Protein AF-A0A4U3AJR4-F1 (afdb_monomer)

Mean predicted aligned error: 11.28 Å

Sequence (243 aa):
MKKTLITGLLVTAVSTSCFVPVSAYAKEGKTEVKTVYAQNVIAPNTLSNSIRMLGSQSPLIQAYGLVILQQPDIKVNAMSSLTNHQKFAKANVREWIDEYNPKLIDLNQEMMRYSTRFNSYYSKLYELAGNVNEDEQAKADFTGAYGKLQLQVQSIQESMEQDLLELNRFKTVLDKDSSNLSIKADEAIKTLQGSSGDIVKLREDIKRIQGEIQAELTTILNRPQEIIKGSINIGKQVFTITN

Organism: NCBI:txid1890302

InterPro domains:
  IPR008414 Hemolysin BL-binding component [PF05791] (42-215)
  IPR052785 Enterotoxin complex component [PTHR38443] (1-242)

pLDDT: mean 75.47, std 20.95, range [24.08, 96.88]

Nearest PDB structures (foldseek):
  4k1p-assembly2_B  TM=9.851E-01  e=6.736E-16  Bacillus cereus
  4k1p-assembly4_D  TM=9.903E-01  e=1.125E-15  Bacillus cereus
  4k1p-assembly1_A  TM=9.883E-01  e=2.163E-15  Bacillus cereus
  4k1p-assembly8_H  TM=9.892E-01  e=5.499E-15  Bacillus cereus
  4k1p-assembly3_C  TM=9.865E-01  e=4.488E-14  Bacillus cereus

Foldseek 3Di:
DDDPDQDQQQPPDQPPPADDDPDDDDDDDDDPDRCVPDRDPDDPCSCVLVLLLLLLCVLVLLLVLVLLQPPDQDADPLQRCLNVLSVVSNVLSCC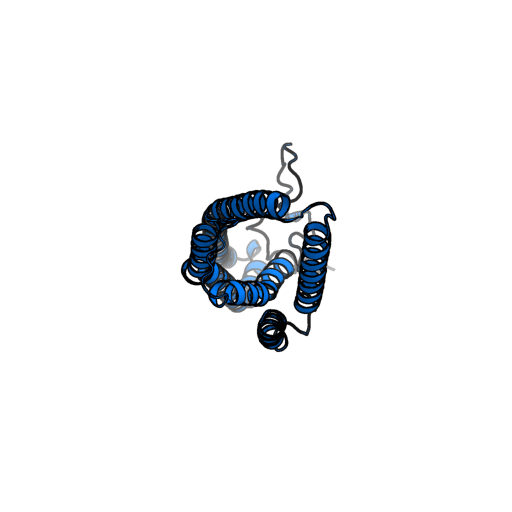CVPPQVVLSVVLSVLVVVLVVVCVVCVVVLSVLRSCLVPDVVSVVVNCVVVVVSSVSVVVSSVSVVVSVVVVVVSVVSVVVSVVVSVVSVVVSQVVVCPPPNVSVVVVVVVVVVVVVLSVVSSVQSSDPPCPPPPSVVSSVVSVVVSD

Solvent-acce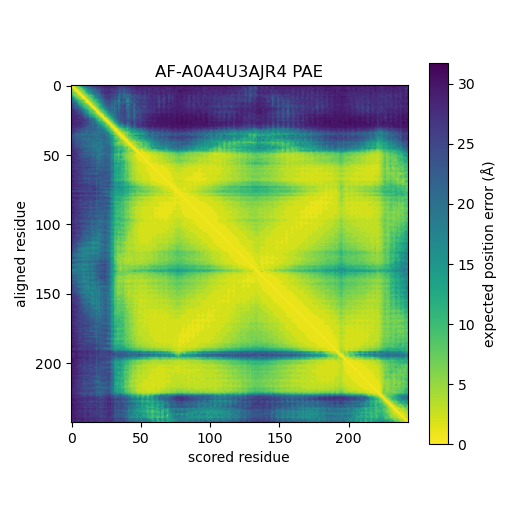ssible surface area (backbone atoms only — not comparable to full-atom values): 14350 Å² total; per-residue (Å²): 142,91,88,84,82,89,87,80,76,78,81,83,84,60,77,87,84,75,66,82,74,97,66,76,100,69,95,69,87,80,76,82,72,68,63,92,78,47,96,75,85,70,69,98,62,80,58,59,61,62,59,51,49,56,62,39,45,49,43,58,55,51,29,54,40,48,50,57,60,65,53,74,92,57,85,44,87,75,37,70,63,50,44,56,48,50,50,51,54,40,48,55,41,48,48,38,65,73,62,52,50,50,52,57,53,50,52,51,50,50,53,51,52,48,52,53,53,50,61,73,42,42,69,60,48,52,55,26,48,76,32,44,91,81,32,72,64,34,31,52,53,34,51,56,55,49,49,56,52,48,52,51,53,49,51,52,48,53,50,50,53,52,52,50,54,55,51,51,53,52,46,54,53,52,51,50,53,52,49,54,44,50,54,51,49,52,55,33,46,68,73,65,23,71,94,79,44,57,56,55,53,54,51,51,51,52,52,49,53,53,50,52,52,52,52,51,53,52,54,51,34,69,38,95,83,38,49,89,72,45,40,68,52,48,29,52,47,55,46,61,75,75,105

Structure (mmCIF, N/CA/C/O backbone):
data_AF-A0A4U3AJR4-F1
#
_entry.id   AF-A0A4U3AJR4-F1
#
loop_
_atom_site.group_PDB
_atom_site.id
_atom_site.type_symbol
_atom_site.label_atom_id
_atom_site.label_alt_id
_atom_site.label_comp_id
_atom_site.label_asym_id
_atom_site.label_entity_id
_atom_site.label_seq_id
_atom_site.pdbx_PDB_ins_code
_atom_site.Cartn_x
_atom_site.Cartn_y
_atom_site.Cartn_z
_atom_site.occupancy
_atom_site.B_iso_or_equiv
_atom_site.auth_seq_id
_atom_site.auth_comp_id
_atom_site.auth_asym_id
_atom_site.auth_atom_id
_atom_site.pdbx_PDB_model_num
ATOM 1 N N . MET A 1 1 ? -42.216 22.207 29.896 1.00 35.00 1 MET A N 1
ATOM 2 C CA . MET A 1 1 ? -41.141 22.386 28.890 1.00 35.00 1 MET A CA 1
ATOM 3 C C . MET A 1 1 ? -39.831 21.910 29.502 1.00 35.00 1 MET A C 1
ATOM 5 O O . MET A 1 1 ? -39.488 22.462 30.536 1.00 35.00 1 MET A O 1
ATOM 9 N N . LYS A 1 2 ? -39.189 20.872 28.930 1.00 25.53 2 LYS A N 1
ATOM 10 C CA . LYS A 1 2 ? -37.785 20.404 29.110 1.00 25.53 2 LYS A CA 1
ATOM 11 C C . LYS A 1 2 ? -37.717 18.895 28.791 1.00 25.53 2 LYS A C 1
ATOM 13 O O . LYS A 1 2 ? -37.835 18.068 29.683 1.00 25.53 2 LYS A O 1
ATOM 18 N N . LYS A 1 3 ? -37.598 18.539 27.507 1.00 25.97 3 LYS A N 1
ATOM 19 C CA . LYS A 1 3 ? -37.321 17.164 27.030 1.00 25.97 3 LYS A CA 1
ATOM 20 C C . LYS A 1 3 ? -36.415 17.180 25.784 1.00 25.97 3 LYS A C 1
ATOM 22 O O . LYS A 1 3 ? -36.649 16.431 24.846 1.00 25.97 3 LYS A O 1
ATOM 27 N N . THR A 1 4 ? -35.409 18.058 25.731 1.00 29.56 4 THR A N 1
ATOM 28 C CA . THR A 1 4 ? -34.721 18.323 24.447 1.00 29.56 4 THR A CA 1
ATOM 29 C C . THR A 1 4 ? -33.197 18.455 24.501 1.00 29.56 4 THR A C 1
ATOM 31 O O . THR A 1 4 ? -32.634 19.099 23.627 1.00 29.56 4 THR A O 1
ATOM 34 N N . LEU A 1 5 ? -32.494 17.862 25.475 1.00 27.64 5 LEU A N 1
ATOM 35 C CA . LEU A 1 5 ? -31.027 18.025 25.564 1.00 27.64 5 LEU A CA 1
ATOM 36 C C . LEU A 1 5 ? -30.199 16.751 25.813 1.00 27.64 5 LEU A C 1
ATOM 38 O O . LEU A 1 5 ? -28.995 16.857 26.011 1.00 27.64 5 LEU A O 1
ATOM 42 N N . ILE A 1 6 ? -30.780 15.549 25.742 1.00 27.19 6 ILE A N 1
ATOM 43 C CA . ILE A 1 6 ? -30.050 14.298 26.028 1.00 27.19 6 ILE A CA 1
ATOM 44 C C . ILE A 1 6 ? -30.059 13.394 24.792 1.00 27.19 6 ILE A C 1
ATOM 46 O O . ILE A 1 6 ? -30.809 12.428 24.695 1.00 27.19 6 ILE A O 1
ATOM 50 N N . THR A 1 7 ? -29.275 13.758 23.779 1.00 25.94 7 THR A N 1
ATOM 51 C CA . THR A 1 7 ? -28.948 12.865 22.642 1.00 25.94 7 THR A CA 1
ATOM 52 C C . THR A 1 7 ? -27.528 13.114 22.096 1.00 25.94 7 THR A C 1
ATOM 54 O O . THR A 1 7 ? -27.103 12.458 21.156 1.00 25.94 7 THR A O 1
ATOM 57 N N . GLY A 1 8 ? -26.755 14.044 22.678 1.00 26.73 8 GLY A N 1
ATOM 58 C CA . GLY A 1 8 ? -25.518 14.561 22.064 1.00 26.73 8 GLY A CA 1
ATOM 59 C C . GLY A 1 8 ? -24.191 14.284 22.784 1.00 26.73 8 GLY A C 1
ATOM 60 O O . GLY A 1 8 ? -23.173 14.795 22.339 1.00 26.73 8 GLY A O 1
ATOM 61 N N . LEU A 1 9 ? -24.153 13.525 23.884 1.00 26.02 9 LEU A N 1
ATOM 62 C CA . LEU A 1 9 ? -22.992 13.514 24.802 1.00 26.02 9 LEU A CA 1
ATOM 63 C C . LEU A 1 9 ? -22.047 12.298 24.705 1.00 26.02 9 LEU A C 1
ATOM 65 O O . LEU A 1 9 ? -21.215 12.093 25.580 1.00 26.02 9 LEU A O 1
ATOM 69 N N . LEU A 1 10 ? -22.121 11.503 23.636 1.00 24.08 10 LEU A N 1
ATOM 70 C CA . LEU A 1 10 ? -21.566 10.141 23.637 1.00 24.08 10 LEU A CA 1
ATOM 71 C C . LEU A 1 10 ? -20.262 9.863 22.910 1.00 24.08 10 LEU A C 1
ATOM 73 O O . LEU A 1 10 ? -19.772 8.738 22.960 1.00 24.08 10 LEU A O 1
ATOM 77 N N . VAL A 1 11 ? -19.681 10.848 22.240 1.00 35.62 11 VAL A N 1
ATOM 78 C CA . VAL A 1 11 ? -18.555 10.591 21.322 1.00 35.62 11 VAL A CA 1
ATOM 79 C C . VAL A 1 11 ? -17.281 11.335 21.752 1.00 35.62 11 VAL A C 1
ATOM 81 O O . VAL A 1 11 ? -16.323 11.487 21.002 1.00 35.62 11 VAL A O 1
ATOM 84 N N . THR A 1 12 ? -17.228 11.811 22.994 1.00 38.38 12 THR A N 1
ATOM 85 C CA . THR A 1 12 ? -16.415 12.992 23.300 1.00 38.38 12 THR A CA 1
ATOM 86 C C . THR A 1 12 ? -15.304 12.744 24.322 1.00 38.38 12 THR A C 1
ATOM 88 O O . THR A 1 12 ? -15.265 13.407 25.354 1.00 38.38 12 THR A O 1
ATOM 91 N N . ALA A 1 13 ? -14.368 11.830 24.030 1.00 29.22 13 ALA A N 1
ATOM 92 C CA . ALA A 1 13 ? -13.090 11.777 24.767 1.00 29.22 13 ALA A CA 1
ATOM 93 C C . ALA A 1 13 ? -11.829 11.324 23.983 1.00 29.22 13 ALA A C 1
ATOM 95 O O . ALA A 1 13 ? -10.797 11.131 24.609 1.00 29.22 13 ALA A O 1
ATOM 96 N N . VAL A 1 14 ? -11.830 11.204 22.642 1.00 29.39 14 VAL A N 1
ATOM 97 C CA . VAL A 1 14 ? -10.599 10.793 21.894 1.00 29.39 14 VAL A CA 1
ATOM 98 C C . VAL A 1 14 ? -9.984 11.890 21.012 1.00 29.39 14 VAL A C 1
ATOM 100 O O . VAL A 1 14 ? -8.879 11.741 20.503 1.00 29.39 14 VAL A O 1
ATOM 103 N N . SER A 1 15 ? -10.636 13.035 20.820 1.00 34.25 15 SER A N 1
ATOM 104 C CA . SER A 1 15 ? -10.217 13.953 19.750 1.00 34.25 15 SER A CA 1
ATOM 105 C C . SER A 1 15 ? -9.064 14.910 20.081 1.00 34.25 15 SER A C 1
ATOM 107 O O . SER A 1 15 ? -8.666 15.647 19.186 1.00 34.25 15 SER A O 1
ATOM 109 N N . THR A 1 16 ? -8.507 14.930 21.297 1.00 34.00 16 THR A N 1
ATOM 110 C CA . THR A 1 16 ? -7.413 15.868 21.632 1.00 34.00 16 THR A CA 1
ATOM 111 C C . THR A 1 16 ? -6.016 15.253 21.712 1.00 34.00 16 THR A C 1
ATOM 113 O O . THR A 1 16 ? -5.047 15.998 21.665 1.00 34.00 16 THR A O 1
ATOM 116 N N . SER A 1 17 ? -5.855 13.923 21.700 1.00 31.11 17 SER A N 1
ATOM 117 C CA . SER A 1 17 ? -4.509 13.316 21.739 1.00 31.11 17 SER A CA 1
ATOM 118 C C . SER A 1 17 ? -4.045 12.620 20.456 1.00 31.11 17 SER A C 1
ATOM 120 O O . SER A 1 17 ? -2.872 12.271 20.391 1.00 31.11 17 SER A O 1
ATOM 122 N N . CYS A 1 18 ? -4.892 12.424 19.434 1.00 31.62 18 CYS A N 1
ATOM 123 C CA . CYS A 1 18 ? -4.550 11.466 18.366 1.00 31.62 18 CYS A CA 1
ATOM 124 C C . CYS A 1 18 ? -4.867 11.847 16.910 1.00 31.62 18 CYS A C 1
ATOM 126 O O . CYS A 1 18 ? -4.446 11.128 16.014 1.00 31.62 18 CYS A O 1
ATOM 128 N N . PHE A 1 19 ? -5.524 12.970 16.600 1.00 33.22 19 PHE A N 1
ATOM 129 C CA . PHE A 1 19 ? -5.817 13.297 15.194 1.00 33.22 19 PHE A CA 1
ATOM 130 C C . PHE A 1 19 ? -5.570 14.769 14.880 1.00 33.22 19 PHE A C 1
ATOM 132 O O . PHE A 1 19 ? -6.467 15.608 14.935 1.00 33.22 19 PHE A O 1
ATOM 139 N N . VAL A 1 20 ? -4.330 15.084 14.500 1.00 27.95 20 VAL A N 1
ATOM 140 C CA . VAL A 1 20 ? -4.063 16.276 13.695 1.00 27.95 20 VAL A CA 1
ATOM 141 C C . VAL A 1 20 ? -4.437 15.920 12.250 1.00 27.95 20 VAL A C 1
ATOM 143 O O . VAL A 1 20 ? -3.781 15.058 11.669 1.00 27.95 20 VAL A O 1
ATOM 146 N N . PRO A 1 21 ? -5.478 16.524 11.646 1.00 29.11 21 PRO A N 1
ATOM 147 C CA . PRO A 1 21 ? -5.743 16.326 10.228 1.00 29.11 21 PRO A CA 1
ATOM 148 C C . PRO A 1 21 ? -4.534 16.816 9.424 1.00 29.11 21 PRO A C 1
ATOM 150 O O . PRO A 1 21 ? -4.061 17.937 9.630 1.00 29.11 21 PRO A O 1
ATOM 153 N N . VAL A 1 22 ? -4.037 15.973 8.515 1.00 28.50 22 VAL A N 1
ATOM 154 C CA . VAL A 1 22 ? -3.009 16.322 7.525 1.00 28.50 22 VAL A CA 1
ATOM 155 C C . VAL A 1 22 ? -3.637 17.266 6.499 1.00 28.50 22 VAL A C 1
ATOM 157 O O . VAL A 1 22 ? -3.996 16.887 5.391 1.00 28.50 22 VAL A O 1
ATOM 160 N N . SER A 1 23 ? -3.785 18.519 6.910 1.00 29.62 23 SER A N 1
ATOM 161 C CA . SER A 1 23 ? -4.038 19.665 6.053 1.00 29.62 23 SER A CA 1
ATOM 162 C C . SER A 1 23 ? -3.110 20.772 6.535 1.00 29.62 23 SER A C 1
ATOM 164 O O . SER A 1 23 ? -3.359 21.380 7.569 1.00 29.62 23 SER A O 1
ATOM 166 N N . ALA A 1 24 ? -2.050 21.007 5.761 1.00 28.30 24 ALA A N 1
ATOM 167 C CA . ALA A 1 24 ? -1.125 22.133 5.854 1.00 28.30 24 ALA A CA 1
ATOM 168 C C . ALA A 1 24 ? -0.246 22.228 7.121 1.00 28.30 24 ALA A C 1
ATOM 170 O O . ALA A 1 24 ? -0.696 22.403 8.251 1.00 28.30 24 ALA A O 1
ATOM 171 N N . TYR A 1 25 ? 1.068 22.224 6.888 1.00 38.78 25 TYR A N 1
ATOM 172 C CA . TYR A 1 25 ? 2.042 22.818 7.794 1.00 38.78 25 TYR A CA 1
ATOM 173 C C . TYR A 1 25 ? 1.663 24.288 8.048 1.00 38.78 25 TYR A C 1
ATOM 175 O O . TYR A 1 25 ? 1.879 25.143 7.195 1.00 38.78 25 TYR A O 1
ATOM 183 N N . ALA A 1 26 ? 1.118 24.577 9.227 1.00 30.27 26 ALA A N 1
ATOM 184 C CA . ALA A 1 26 ? 1.082 25.907 9.821 1.00 30.27 26 ALA A CA 1
ATOM 185 C C . ALA A 1 26 ? 1.287 25.748 11.332 1.00 30.27 26 ALA A C 1
ATOM 187 O O . ALA A 1 26 ? 0.433 25.255 12.068 1.00 30.27 26 ALA A O 1
ATOM 188 N N . LYS A 1 27 ? 2.496 26.095 11.766 1.00 40.56 27 LYS A N 1
ATOM 189 C CA . LYS A 1 27 ? 2.922 26.148 13.159 1.00 40.56 27 LYS A CA 1
ATOM 190 C C . LYS A 1 27 ? 2.365 27.436 13.757 1.00 40.56 27 LYS A C 1
ATOM 192 O O . LYS A 1 27 ? 2.983 28.471 13.577 1.00 40.56 27 LYS A O 1
ATOM 197 N N . GLU A 1 28 ? 1.240 27.364 14.458 1.00 30.98 28 GLU A N 1
ATOM 198 C CA . GLU A 1 28 ? 0.812 28.392 15.415 1.00 30.98 28 GLU A CA 1
ATOM 199 C C . GLU A 1 28 ? -0.162 27.783 16.439 1.00 30.98 28 GLU A C 1
ATOM 201 O O . GLU A 1 28 ? -0.911 26.854 16.134 1.00 30.98 28 GLU A O 1
ATOM 206 N N . GLY A 1 29 ? -0.035 28.220 17.695 1.00 39.41 29 GLY A N 1
ATOM 207 C CA . GLY A 1 29 ? -0.518 27.532 18.896 1.00 39.41 29 GLY A CA 1
ATOM 208 C C . GLY A 1 29 ? -1.998 27.146 18.871 1.00 39.41 29 GLY A C 1
ATOM 209 O O . GLY A 1 29 ? -2.877 27.995 18.756 1.00 39.41 29 GLY A O 1
ATOM 210 N N . LYS A 1 30 ? -2.281 25.852 19.046 1.00 34.06 30 LYS A N 1
ATOM 211 C CA . LYS A 1 30 ? -3.648 25.339 19.170 1.00 34.06 30 LYS A CA 1
ATOM 212 C C . LYS A 1 30 ? -4.111 25.447 20.617 1.00 34.06 30 LYS A C 1
ATOM 214 O O . LYS A 1 30 ? -3.685 24.682 21.475 1.00 34.06 30 LYS A O 1
ATOM 219 N N . THR A 1 31 ? -5.009 26.386 20.882 1.00 35.53 31 THR A N 1
ATOM 220 C CA . THR A 1 31 ? -5.911 26.300 22.032 1.00 35.53 31 THR A CA 1
ATOM 221 C C . THR A 1 31 ? -6.901 25.174 21.733 1.00 35.53 31 THR A C 1
ATOM 223 O O . THR A 1 31 ? -7.657 25.263 20.766 1.00 35.53 31 THR A O 1
ATOM 226 N N . GLU A 1 32 ? -6.881 24.089 22.508 1.00 46.12 32 GLU A N 1
ATOM 227 C CA . GLU A 1 32 ? -7.897 23.039 22.402 1.00 46.12 32 GLU A CA 1
ATOM 228 C C . GLU A 1 32 ? -9.262 23.620 22.782 1.00 46.12 32 GLU A C 1
ATOM 230 O O . GLU A 1 32 ? -9.557 23.887 23.949 1.00 46.12 32 GLU A O 1
ATOM 235 N N . VAL A 1 33 ? -10.104 23.870 21.780 1.00 48.53 33 VAL A N 1
ATOM 236 C CA . VAL A 1 33 ? -11.481 24.312 22.000 1.00 48.53 33 VAL A CA 1
ATOM 237 C C . VAL A 1 33 ? -12.241 23.166 22.661 1.00 48.53 33 VAL A C 1
ATOM 239 O O . VAL A 1 33 ? -12.280 22.055 22.130 1.00 48.53 33 VAL A O 1
ATOM 242 N N . LYS A 1 34 ? -12.869 23.426 23.817 1.00 48.50 34 LYS A N 1
ATOM 243 C CA . LYS A 1 34 ? -13.695 22.420 24.497 1.00 48.50 34 LYS A CA 1
ATOM 244 C C . LYS A 1 34 ? -14.799 21.947 23.547 1.00 48.50 34 LYS A C 1
ATOM 246 O O . LYS A 1 34 ? -15.638 22.725 23.100 1.00 48.50 34 LYS A O 1
ATOM 251 N N . THR A 1 35 ? -14.820 20.650 23.289 1.00 57.47 35 THR A N 1
ATOM 252 C CA . THR A 1 35 ? -15.736 19.957 22.370 1.00 57.47 35 THR A CA 1
ATOM 253 C C . THR A 1 35 ? -17.220 20.143 22.698 1.00 57.47 35 THR A C 1
ATOM 255 O O . THR A 1 35 ? -18.051 20.047 21.802 1.00 57.47 35 THR A O 1
ATOM 258 N N . VAL A 1 36 ? -17.559 20.489 23.947 1.00 57.94 36 VAL A N 1
ATOM 259 C CA . VAL A 1 36 ? -18.930 20.817 24.396 1.00 57.94 36 VAL A CA 1
ATOM 260 C C . VAL A 1 36 ? -19.563 22.007 23.661 1.00 57.94 36 VAL A C 1
ATOM 262 O O . VAL A 1 36 ? -20.768 22.210 23.768 1.00 57.94 36 VAL A O 1
ATOM 265 N N . TYR A 1 37 ? -18.771 22.794 22.928 1.00 50.97 37 TYR A N 1
ATOM 266 C CA . TYR A 1 37 ? -19.242 23.947 22.156 1.00 50.97 37 TYR A CA 1
ATOM 267 C C . TYR A 1 37 ? -19.487 23.650 20.668 1.00 50.97 37 TYR A C 1
ATOM 269 O O . TYR A 1 37 ? -19.887 24.551 19.933 1.00 50.97 37 TYR A O 1
ATOM 277 N N . ALA A 1 38 ? -19.265 22.415 20.207 1.00 56.81 38 ALA A N 1
ATOM 278 C CA . ALA A 1 38 ? -19.452 22.026 18.812 1.00 56.81 38 ALA A CA 1
ATOM 279 C C . ALA A 1 38 ? -20.510 20.920 18.677 1.00 56.81 38 ALA A C 1
ATOM 281 O O . ALA A 1 38 ? -20.401 19.860 19.283 1.00 56.81 38 ALA A O 1
ATOM 282 N N . GLN A 1 39 ? -21.517 21.154 17.828 1.00 49.59 39 GLN A N 1
ATOM 283 C CA . GLN A 1 39 ? -22.588 20.183 17.564 1.00 49.59 39 GLN A CA 1
ATOM 284 C C . GLN A 1 39 ? -22.094 18.970 16.753 1.00 49.59 39 GLN A C 1
ATOM 286 O O . GLN A 1 39 ? -22.586 17.862 16.937 1.00 49.59 39 GLN A O 1
ATOM 291 N N . ASN A 1 40 ? -21.106 19.177 15.872 1.00 56.31 40 ASN A N 1
ATOM 292 C CA . ASN A 1 40 ? -20.510 18.148 15.018 1.00 56.31 40 ASN A CA 1
ATOM 293 C C . ASN A 1 40 ? -18.999 18.095 15.259 1.00 56.31 40 ASN A C 1
ATOM 295 O O . ASN A 1 40 ? -18.235 18.802 14.605 1.00 56.31 40 ASN A O 1
ATOM 299 N N . VAL A 1 41 ? -18.574 17.276 16.219 1.00 59.28 41 VAL A N 1
ATOM 300 C CA . VAL A 1 41 ? -17.152 17.128 16.579 1.00 59.28 41 VAL A CA 1
ATOM 301 C C . VAL A 1 41 ? -16.426 16.156 15.639 1.00 59.28 41 VAL A C 1
ATOM 303 O O . VAL A 1 41 ? -15.243 16.337 15.367 1.00 59.28 41 VAL A O 1
ATOM 306 N N . ILE A 1 42 ? -17.127 15.145 15.109 1.00 60.19 42 ILE A N 1
ATOM 307 C CA . ILE A 1 42 ? -16.566 14.132 14.202 1.00 60.19 42 ILE A CA 1
ATOM 308 C C . ILE A 1 42 ? -17.361 14.113 12.898 1.00 60.19 42 ILE A C 1
ATOM 310 O O . ILE A 1 42 ? -18.580 13.936 12.907 1.00 60.19 42 ILE A O 1
ATOM 314 N N . ALA A 1 43 ? -16.666 14.260 11.769 1.00 67.38 43 ALA A N 1
ATOM 315 C CA . ALA A 1 43 ? -17.282 14.101 10.460 1.00 67.38 43 ALA A CA 1
ATOM 316 C C . ALA A 1 43 ? -17.531 12.604 10.162 1.00 67.38 43 ALA A C 1
ATOM 318 O O . ALA A 1 43 ? -16.624 11.779 10.323 1.00 67.38 43 ALA A O 1
ATOM 319 N N . PRO A 1 44 ? -18.728 12.224 9.681 1.00 57.28 44 PRO A N 1
ATOM 320 C CA . PRO A 1 44 ? -19.104 10.821 9.468 1.00 57.28 44 PRO A CA 1
ATOM 321 C C . PRO A 1 44 ? -18.287 10.104 8.377 1.00 57.28 44 PRO A C 1
ATOM 323 O O . PRO A 1 44 ? -18.302 8.880 8.297 1.00 57.28 44 PRO A O 1
ATOM 326 N N . ASN A 1 45 ? -17.556 10.837 7.536 1.00 60.91 45 ASN A N 1
ATOM 327 C CA . ASN A 1 45 ? -16.797 10.308 6.401 1.00 60.91 45 ASN A CA 1
ATOM 328 C C . ASN A 1 45 ? -15.270 10.451 6.541 1.00 60.91 45 ASN A C 1
ATOM 330 O O . ASN A 1 45 ? -14.566 10.232 5.557 1.00 60.91 45 ASN A O 1
ATOM 334 N N . THR A 1 46 ? -14.760 10.781 7.733 1.00 63.38 46 THR 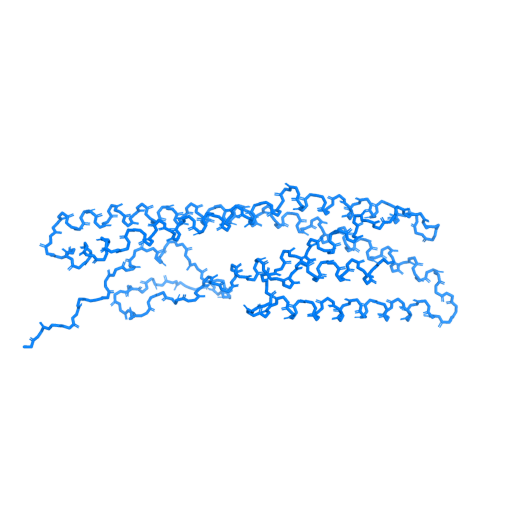A N 1
ATOM 335 C CA . THR A 1 46 ? -13.345 11.141 7.964 1.00 63.38 46 THR A CA 1
ATOM 336 C C . THR A 1 46 ? -12.338 10.133 7.387 1.00 63.38 46 THR A C 1
ATOM 338 O O . THR A 1 46 ? -11.327 10.540 6.827 1.00 63.38 46 THR A O 1
ATOM 341 N N . LEU A 1 47 ? -12.613 8.825 7.478 1.00 68.88 47 LEU A N 1
ATOM 342 C CA . LEU A 1 47 ? -11.665 7.757 7.101 1.00 68.88 47 LEU A CA 1
ATOM 343 C C . LEU A 1 47 ? -12.155 6.849 5.959 1.00 68.88 47 LEU A C 1
ATOM 345 O O . LEU A 1 47 ? -11.369 6.120 5.358 1.00 68.88 47 LEU A O 1
ATOM 349 N N . SER A 1 48 ? -13.451 6.899 5.636 1.00 68.88 48 SER A N 1
ATOM 350 C CA . SER A 1 48 ? -14.104 5.929 4.743 1.00 68.88 48 SER A CA 1
ATOM 351 C C . SER A 1 48 ? -13.503 5.919 3.331 1.00 68.88 48 SER A C 1
ATOM 353 O O . SER A 1 48 ? -13.258 4.858 2.755 1.00 68.88 48 SER A O 1
ATOM 355 N N . ASN A 1 49 ? -13.188 7.100 2.789 1.00 71.00 49 ASN A N 1
ATOM 356 C CA . ASN A 1 49 ? -12.623 7.205 1.445 1.00 71.00 49 ASN A CA 1
ATOM 357 C C . ASN A 1 49 ? -11.209 6.621 1.363 1.00 71.00 49 ASN A C 1
ATOM 359 O O . ASN A 1 49 ? -10.932 5.889 0.420 1.00 71.00 49 ASN A O 1
ATOM 363 N N . SER A 1 50 ? -10.335 6.896 2.334 1.00 75.25 50 SER A N 1
ATOM 364 C CA . SER A 1 50 ? -8.947 6.415 2.311 1.00 75.25 50 SER A CA 1
ATOM 365 C C . SER A 1 50 ? -8.871 4.889 2.377 1.00 75.25 50 SER A C 1
ATOM 367 O O . SER A 1 50 ? -8.155 4.282 1.586 1.00 75.25 50 SER A O 1
ATOM 369 N N . ILE A 1 51 ? -9.674 4.263 3.244 1.00 74.81 51 ILE A N 1
ATOM 370 C CA . ILE A 1 51 ? -9.742 2.797 3.371 1.00 74.81 51 ILE A CA 1
ATOM 371 C C . ILE A 1 51 ? -10.261 2.169 2.072 1.00 74.81 51 ILE A C 1
ATOM 373 O O . ILE A 1 51 ? -9.683 1.211 1.560 1.00 74.81 51 ILE A O 1
ATOM 377 N N . ARG A 1 52 ? -11.324 2.741 1.491 1.00 74.50 52 ARG A N 1
ATOM 378 C CA . ARG A 1 52 ? -11.865 2.267 0.211 1.00 74.50 52 ARG A CA 1
ATOM 379 C C . ARG A 1 52 ? -10.838 2.381 -0.917 1.00 74.50 52 ARG A C 1
ATOM 381 O O . ARG A 1 52 ? -10.715 1.454 -1.711 1.00 74.50 52 ARG A O 1
ATOM 388 N N . MET A 1 53 ? -10.129 3.507 -0.991 1.00 75.56 53 MET A N 1
ATOM 389 C CA . MET A 1 53 ? -9.110 3.760 -2.014 1.00 75.56 53 MET A CA 1
ATOM 390 C C . MET A 1 53 ? -7.916 2.811 -1.888 1.00 75.56 53 MET A C 1
ATOM 392 O O . MET A 1 53 ? -7.401 2.354 -2.903 1.00 75.56 53 MET A O 1
ATOM 396 N N . LEU A 1 54 ? -7.505 2.470 -0.663 1.00 77.31 54 LEU A N 1
ATOM 397 C CA . LEU A 1 54 ? -6.452 1.481 -0.429 1.00 77.31 54 LEU A CA 1
ATOM 398 C C . LEU A 1 54 ? -6.823 0.133 -1.063 1.00 77.31 54 LEU A C 1
ATOM 400 O O . LEU A 1 54 ? -6.053 -0.424 -1.840 1.00 77.31 54 LEU A O 1
ATOM 404 N N . GLY A 1 55 ? -8.047 -0.340 -0.806 1.00 75.69 55 GLY A N 1
ATOM 405 C CA . GLY A 1 55 ? -8.548 -1.588 -1.379 1.00 75.69 55 GLY A CA 1
ATOM 406 C C . GLY A 1 55 ? -8.778 -1.538 -2.894 1.00 75.69 55 GLY A C 1
ATOM 407 O O . GLY A 1 55 ? -8.547 -2.536 -3.574 1.00 75.69 55 GLY A O 1
ATOM 408 N N . SER A 1 56 ? -9.210 -0.400 -3.454 1.00 76.19 56 SER A N 1
ATOM 409 C CA . SER A 1 56 ? -9.445 -0.281 -4.903 1.00 76.19 56 SER A CA 1
ATOM 410 C C . SER A 1 56 ? -8.155 -0.259 -5.725 1.00 76.19 56 SER A C 1
ATOM 412 O O . SER A 1 56 ? -8.178 -0.637 -6.895 1.00 76.19 56 SER A O 1
ATOM 414 N N . GLN A 1 57 ? -7.031 0.148 -5.129 1.00 77.06 57 GLN A N 1
ATOM 415 C CA . GLN A 1 57 ? -5.734 0.231 -5.804 1.00 77.06 57 GLN A CA 1
ATOM 416 C C . GLN A 1 57 ? -4.963 -1.098 -5.811 1.00 77.06 57 GLN A C 1
ATOM 418 O O . GLN A 1 57 ? -4.232 -1.361 -6.770 1.00 77.06 57 GLN A O 1
ATOM 423 N N . SER A 1 58 ? -5.141 -1.960 -4.801 1.00 80.75 58 SER A N 1
ATOM 424 C CA . SER A 1 58 ? -4.408 -3.234 -4.682 1.00 80.75 58 SER A CA 1
ATOM 425 C C . SER A 1 58 ? -4.459 -4.123 -5.939 1.00 80.75 58 SER A C 1
ATOM 427 O O . SER A 1 58 ? -3.403 -4.621 -6.338 1.00 80.75 58 SER A O 1
ATOM 429 N N . PRO A 1 59 ? -5.609 -4.301 -6.628 1.00 78.56 59 PRO A N 1
ATOM 430 C CA . PRO A 1 59 ? -5.675 -5.127 -7.836 1.00 78.56 59 PRO A CA 1
ATOM 431 C C . PRO A 1 59 ? -4.802 -4.603 -8.980 1.00 78.56 59 PRO A C 1
ATOM 433 O O . PRO A 1 59 ? -4.195 -5.392 -9.703 1.00 78.56 59 PRO A O 1
ATOM 436 N N . LEU A 1 60 ? -4.713 -3.278 -9.142 1.00 78.94 60 LEU A N 1
ATOM 437 C CA . LEU A 1 60 ? -3.896 -2.670 -10.191 1.00 78.94 60 LEU A CA 1
ATOM 438 C C . LEU A 1 60 ? -2.405 -2.859 -9.906 1.00 78.94 60 LEU A C 1
ATOM 440 O O . LEU A 1 60 ? -1.649 -3.221 -10.805 1.00 78.94 60 LEU A O 1
ATOM 444 N N . ILE A 1 61 ? -1.998 -2.677 -8.646 1.00 81.44 61 ILE A N 1
ATOM 445 C CA . ILE A 1 61 ? -0.618 -2.917 -8.203 1.00 81.44 61 ILE A CA 1
ATOM 446 C C . ILE A 1 61 ? -0.239 -4.385 -8.435 1.00 81.44 61 ILE A C 1
ATOM 448 O O . ILE A 1 61 ? 0.818 -4.668 -8.997 1.00 81.44 61 ILE A O 1
ATOM 452 N N . GLN A 1 62 ? -1.122 -5.322 -8.075 1.00 80.62 62 GLN A N 1
ATOM 453 C CA . GLN A 1 62 ? -0.905 -6.752 -8.298 1.00 80.62 62 GLN A CA 1
ATOM 454 C C . GLN A 1 62 ? -0.782 -7.091 -9.791 1.00 80.62 62 GLN A C 1
ATOM 456 O O . GLN A 1 62 ? 0.091 -7.870 -10.174 1.00 80.62 62 GLN A O 1
ATOM 461 N N . ALA A 1 63 ? -1.618 -6.489 -10.641 1.00 77.31 63 ALA A N 1
ATOM 462 C CA . ALA A 1 63 ? -1.588 -6.708 -12.083 1.00 77.31 63 ALA A CA 1
ATOM 463 C C . ALA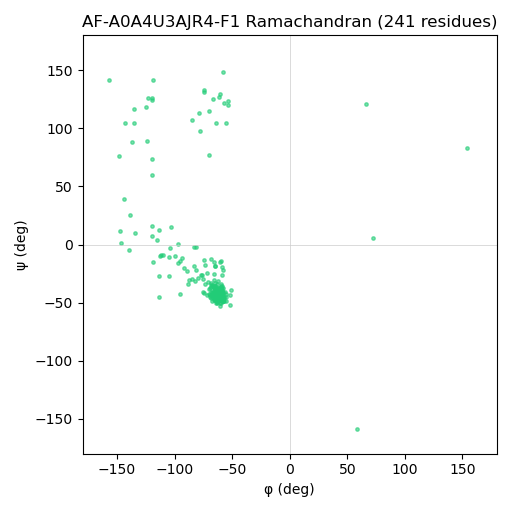 A 1 63 ? -0.270 -6.234 -12.716 1.00 77.31 63 ALA A C 1
ATOM 465 O O . ALA A 1 63 ? 0.382 -7.005 -13.420 1.00 77.31 63 ALA A O 1
ATOM 466 N N . TYR A 1 64 ? 0.164 -5.003 -12.425 1.00 81.75 64 TYR A N 1
ATOM 467 C CA . TYR A 1 64 ? 1.447 -4.491 -12.920 1.00 81.75 64 TYR A CA 1
ATOM 468 C C . TYR A 1 64 ? 2.643 -5.248 -12.337 1.00 81.75 64 TYR A C 1
ATOM 470 O O . TYR A 1 64 ? 3.603 -5.526 -13.057 1.00 81.75 64 TYR A O 1
ATOM 478 N N . GLY A 1 65 ? 2.578 -5.647 -11.064 1.00 82.06 65 GLY A N 1
ATOM 479 C CA . GLY A 1 65 ? 3.583 -6.523 -10.464 1.00 82.06 65 GLY A CA 1
ATOM 480 C C . GLY A 1 65 ? 3.710 -7.846 -11.223 1.00 82.06 65 GLY A C 1
ATOM 481 O O . GLY A 1 65 ? 4.815 -8.274 -11.555 1.00 82.06 65 GLY A O 1
ATOM 482 N N . LEU A 1 66 ? 2.584 -8.466 -11.584 1.00 83.94 66 LEU A N 1
ATOM 483 C CA . LEU A 1 66 ? 2.576 -9.710 -12.350 1.00 83.94 66 LEU A CA 1
ATOM 484 C C . LEU A 1 66 ? 3.189 -9.539 -13.746 1.00 83.94 66 LEU A C 1
ATOM 486 O O . LEU A 1 66 ? 3.971 -10.392 -14.162 1.00 83.94 66 LEU A O 1
ATOM 490 N N . VAL A 1 67 ? 2.894 -8.435 -14.439 1.00 81.56 67 VAL A N 1
ATOM 491 C CA . VAL A 1 67 ? 3.532 -8.092 -15.724 1.00 81.56 67 VAL A CA 1
ATOM 492 C C . VAL A 1 67 ? 5.058 -8.049 -15.578 1.00 81.56 67 VAL A C 1
ATOM 494 O O . VAL A 1 67 ? 5.769 -8.690 -16.349 1.00 81.56 67 VAL A O 1
ATOM 497 N N . ILE A 1 68 ? 5.575 -7.365 -14.551 1.00 85.81 68 ILE A N 1
ATOM 498 C CA . ILE A 1 68 ? 7.023 -7.274 -14.290 1.00 85.81 68 ILE A CA 1
ATOM 499 C C . ILE A 1 68 ? 7.635 -8.658 -14.031 1.00 85.81 68 ILE A C 1
ATOM 501 O O . ILE A 1 68 ? 8.718 -8.964 -14.536 1.00 85.81 68 ILE A O 1
ATOM 505 N N . LEU A 1 69 ? 6.962 -9.501 -13.243 1.00 87.38 69 LEU A N 1
ATOM 506 C CA . LEU A 1 69 ? 7.449 -10.842 -12.912 1.00 87.38 69 LEU A CA 1
ATOM 507 C C . LEU A 1 69 ? 7.475 -11.772 -14.127 1.00 87.38 69 LEU A C 1
ATOM 509 O O . LEU A 1 69 ? 8.433 -12.536 -14.276 1.00 87.38 69 LEU A O 1
ATOM 513 N N . GLN A 1 70 ? 6.448 -11.703 -14.974 1.00 85.94 70 GLN A N 1
ATOM 514 C CA . GLN A 1 70 ? 6.295 -12.582 -16.131 1.00 85.94 70 GLN A CA 1
ATOM 515 C C . GLN A 1 70 ? 7.114 -12.149 -17.345 1.00 85.94 70 GLN A C 1
ATOM 517 O O . GLN A 1 70 ? 7.448 -13.003 -18.164 1.00 85.94 70 GLN A O 1
ATOM 522 N N . GLN A 1 71 ? 7.507 -10.873 -17.436 1.00 81.06 71 GLN A N 1
ATOM 523 C CA . GLN A 1 71 ? 8.412 -10.410 -18.484 1.00 81.06 71 GLN A CA 1
ATOM 524 C C . GLN A 1 71 ? 9.689 -11.278 -18.500 1.00 81.06 71 GLN A C 1
ATOM 526 O O . GLN A 1 71 ? 10.409 -11.309 -17.491 1.00 81.06 71 GLN A O 1
ATOM 531 N N . PRO A 1 72 ? 10.015 -11.965 -19.613 1.00 91.88 72 PRO A N 1
ATOM 532 C CA . PRO A 1 72 ? 11.192 -12.824 -19.691 1.00 91.88 72 PRO A CA 1
ATOM 533 C C . PRO A 1 72 ? 12.485 -12.066 -19.402 1.00 91.88 72 PRO A C 1
ATOM 535 O O . PRO A 1 72 ? 12.604 -10.874 -19.698 1.00 91.88 72 PRO A O 1
ATOM 538 N N . ASP A 1 73 ? 13.463 -12.764 -18.828 1.00 91.00 73 ASP A N 1
ATOM 539 C CA . ASP A 1 73 ? 14.771 -12.174 -18.563 1.00 91.00 73 ASP A CA 1
ATOM 540 C C . ASP A 1 73 ? 15.432 -11.752 -19.878 1.00 91.00 73 ASP A C 1
ATOM 542 O O . ASP A 1 73 ? 15.566 -12.552 -20.806 1.00 91.00 73 ASP A O 1
ATOM 546 N N . ILE A 1 74 ? 15.850 -10.488 -19.955 1.00 88.31 74 ILE A N 1
ATOM 547 C CA . ILE A 1 74 ? 16.377 -9.904 -21.185 1.00 88.31 74 ILE A CA 1
ATOM 548 C C . ILE A 1 74 ? 17.821 -9.439 -21.012 1.00 88.31 74 ILE A C 1
ATOM 550 O O . ILE A 1 74 ? 18.232 -8.903 -19.976 1.00 88.31 74 ILE A O 1
ATOM 554 N N . LYS A 1 75 ? 18.608 -9.644 -22.069 1.00 93.88 75 LYS A N 1
ATOM 555 C CA . LYS A 1 75 ? 19.949 -9.086 -22.239 1.00 93.88 75 LYS A CA 1
ATOM 556 C C . LYS A 1 75 ? 19.944 -8.223 -23.489 1.00 93.88 75 LYS A C 1
ATOM 558 O O . LYS A 1 75 ? 19.603 -8.702 -24.565 1.00 93.88 75 LYS A O 1
ATOM 563 N N . VAL A 1 76 ? 20.325 -6.960 -23.343 1.00 89.81 76 VAL A N 1
ATOM 564 C CA . VAL A 1 76 ? 20.381 -6.000 -24.449 1.00 89.81 76 VAL A CA 1
ATOM 565 C C . VAL A 1 76 ? 21.784 -5.418 -24.495 1.00 89.81 76 VAL A C 1
ATOM 567 O O . VAL A 1 76 ? 22.214 -4.771 -23.546 1.00 89.81 76 VAL A O 1
ATOM 570 N N . ASN A 1 77 ? 22.506 -5.630 -25.597 1.00 92.12 77 ASN A N 1
ATOM 571 C CA . ASN A 1 77 ? 23.900 -5.182 -25.728 1.00 92.12 77 ASN A CA 1
ATOM 572 C C . ASN A 1 77 ? 24.045 -3.660 -25.580 1.00 92.12 77 ASN A C 1
ATOM 574 O O . ASN A 1 77 ? 25.001 -3.189 -24.975 1.00 92.12 77 ASN A O 1
ATOM 578 N N . ALA A 1 78 ? 23.064 -2.900 -26.076 1.00 90.12 78 ALA A N 1
ATOM 579 C CA . ALA A 1 78 ? 23.026 -1.442 -25.955 1.00 90.12 78 ALA A CA 1
ATOM 580 C C . ALA A 1 78 ? 22.793 -0.941 -24.515 1.00 90.12 78 ALA A C 1
ATOM 582 O O . ALA A 1 78 ? 22.979 0.240 -24.240 1.00 90.12 78 ALA A O 1
ATOM 583 N N . MET A 1 79 ? 22.396 -1.825 -23.593 1.00 92.81 79 MET A N 1
ATOM 584 C CA . MET A 1 79 ? 22.172 -1.513 -22.184 1.00 92.81 79 MET A CA 1
ATOM 585 C C . MET A 1 79 ? 22.502 -2.735 -21.319 1.00 92.81 79 MET A C 1
ATOM 587 O O . MET A 1 79 ? 21.619 -3.432 -20.817 1.00 92.81 79 MET A O 1
ATOM 591 N N . SER A 1 80 ? 23.792 -3.002 -21.120 1.00 94.06 80 SER A N 1
ATOM 592 C CA . SER A 1 80 ? 24.261 -4.168 -20.356 1.00 94.06 80 SER A CA 1
ATOM 593 C C . SER A 1 80 ? 23.742 -4.212 -18.909 1.00 94.06 80 SER A C 1
ATOM 595 O O . SER A 1 80 ? 23.587 -5.296 -18.346 1.00 94.06 80 SER A O 1
ATOM 597 N N . SER A 1 81 ? 23.416 -3.058 -18.313 1.00 95.00 81 SER A N 1
ATOM 598 C CA . SER A 1 81 ? 22.837 -2.965 -16.967 1.00 95.00 81 SER A CA 1
ATOM 599 C C . SER A 1 81 ? 21.360 -3.368 -16.886 1.00 95.00 81 SER A C 1
ATOM 601 O O . SER A 1 81 ? 20.863 -3.589 -15.779 1.00 95.00 81 SER A O 1
ATOM 603 N N . LEU A 1 82 ? 20.651 -3.496 -18.017 1.00 93.00 82 LEU A N 1
ATOM 604 C CA . LEU A 1 82 ? 19.210 -3.776 -18.050 1.00 93.00 82 LEU A CA 1
ATOM 605 C C . LEU A 1 82 ? 18.855 -5.058 -17.295 1.00 93.00 82 LEU A C 1
ATOM 607 O O . LEU A 1 82 ? 17.892 -5.077 -16.535 1.00 93.00 82 LEU A O 1
ATOM 611 N N . THR A 1 83 ? 19.669 -6.104 -17.442 1.00 94.50 83 THR A N 1
ATOM 612 C CA . THR A 1 83 ? 19.455 -7.384 -16.756 1.00 94.50 83 THR A CA 1
ATOM 613 C C . THR A 1 83 ? 19.470 -7.222 -15.231 1.00 94.50 83 THR A C 1
ATOM 615 O O . THR A 1 83 ? 18.679 -7.858 -14.540 1.00 94.50 83 THR A O 1
ATOM 618 N N . ASN A 1 84 ? 20.328 -6.355 -14.682 1.00 95.62 84 ASN A N 1
ATOM 619 C CA . ASN A 1 84 ? 20.363 -6.105 -13.237 1.00 95.62 84 ASN A CA 1
ATOM 620 C C . ASN A 1 84 ? 19.178 -5.248 -12.783 1.00 95.62 84 ASN A C 1
ATOM 622 O O . ASN A 1 84 ? 18.542 -5.585 -11.789 1.00 95.62 84 ASN A O 1
ATOM 626 N N . HIS A 1 85 ? 18.815 -4.205 -13.535 1.00 93.50 85 HIS A N 1
ATOM 627 C CA . HIS A 1 85 ? 17.620 -3.415 -13.222 1.00 93.50 85 HIS A CA 1
ATOM 628 C C . HIS A 1 85 ? 16.333 -4.249 -13.277 1.00 93.50 85 HIS A C 1
ATOM 630 O O . HIS A 1 85 ? 15.463 -4.081 -12.427 1.00 93.50 85 HIS A O 1
ATOM 636 N N . GLN A 1 86 ? 16.224 -5.192 -14.218 1.00 90.12 86 GLN A N 1
ATOM 637 C CA . GLN A 1 86 ? 15.100 -6.127 -14.277 1.00 90.12 86 GLN A CA 1
ATOM 638 C C . GLN A 1 86 ? 15.059 -7.044 -13.047 1.00 90.12 86 GLN A C 1
ATOM 640 O O . GLN A 1 86 ? 13.984 -7.285 -12.501 1.00 90.12 86 GLN A O 1
ATOM 645 N N . LYS A 1 87 ? 16.217 -7.527 -12.573 1.00 96.25 87 LYS A N 1
ATOM 646 C CA . LYS A 1 87 ? 16.295 -8.309 -11.328 1.00 96.25 87 LYS A CA 1
ATOM 647 C C . LYS A 1 87 ? 15.818 -7.504 -10.122 1.00 96.25 87 LYS A C 1
ATOM 649 O O . LYS A 1 87 ? 15.044 -8.045 -9.340 1.00 96.25 87 LYS A O 1
ATOM 654 N N . PHE A 1 88 ? 16.223 -6.238 -10.001 1.00 93.25 88 PHE A N 1
ATOM 655 C CA . PHE A 1 88 ? 15.747 -5.354 -8.931 1.00 93.25 88 PHE A CA 1
ATOM 656 C C . PHE A 1 88 ? 14.241 -5.115 -9.026 1.00 93.25 88 PHE A C 1
ATOM 658 O O . PHE A 1 88 ? 13.539 -5.314 -8.046 1.00 93.25 88 PHE A O 1
ATOM 665 N N . ALA A 1 89 ? 13.711 -4.826 -10.218 1.00 89.81 89 ALA A N 1
ATOM 666 C CA . ALA A 1 89 ? 12.270 -4.663 -10.411 1.00 89.81 89 ALA A CA 1
ATOM 667 C C . ALA A 1 89 ? 11.483 -5.915 -9.980 1.00 89.81 89 ALA A C 1
ATOM 669 O O . ALA A 1 89 ? 10.509 -5.810 -9.239 1.00 89.81 89 ALA A O 1
ATOM 670 N N . LYS A 1 90 ? 11.930 -7.114 -10.381 1.00 94.56 90 LYS A N 1
ATOM 671 C CA . LYS A 1 90 ? 11.305 -8.378 -9.961 1.00 94.56 90 LYS A CA 1
ATOM 672 C C . LYS A 1 90 ? 11.451 -8.636 -8.458 1.00 94.56 90 LYS A C 1
ATOM 674 O O . LYS A 1 90 ? 10.535 -9.192 -7.862 1.00 94.56 90 LYS A O 1
ATOM 679 N N . ALA A 1 91 ? 12.582 -8.275 -7.850 1.00 96.88 91 ALA A N 1
ATOM 680 C CA . ALA A 1 91 ? 12.791 -8.398 -6.407 1.00 96.88 91 ALA A CA 1
ATOM 681 C C . ALA A 1 91 ? 11.854 -7.464 -5.628 1.00 96.88 91 ALA A C 1
ATOM 683 O O . ALA A 1 91 ? 11.131 -7.946 -4.765 1.00 96.88 91 ALA A O 1
ATOM 684 N N . ASN A 1 92 ? 11.768 -6.191 -6.021 1.00 91.50 92 ASN A N 1
ATOM 685 C CA . ASN A 1 92 ? 10.890 -5.200 -5.399 1.00 91.50 92 ASN A CA 1
ATOM 686 C C . ASN A 1 92 ? 9.413 -5.620 -5.479 1.00 91.50 92 ASN A C 1
ATOM 688 O O . ASN A 1 92 ? 8.659 -5.421 -4.533 1.00 91.50 92 ASN A O 1
ATOM 692 N N . VAL A 1 93 ? 8.983 -6.247 -6.584 1.00 92.69 93 VAL A N 1
ATOM 693 C CA . VAL A 1 93 ? 7.617 -6.790 -6.685 1.00 92.69 93 VAL A CA 1
ATOM 694 C C . VAL A 1 93 ? 7.385 -7.945 -5.709 1.00 92.69 93 VAL A C 1
ATOM 696 O O . VAL A 1 93 ? 6.322 -8.002 -5.098 1.00 92.69 93 VAL A O 1
ATOM 699 N N . ARG A 1 94 ? 8.345 -8.867 -5.556 1.00 95.94 94 ARG A N 1
ATOM 700 C CA . ARG A 1 94 ? 8.217 -9.964 -4.580 1.00 95.94 94 ARG A CA 1
ATOM 701 C C . ARG A 1 94 ? 8.167 -9.424 -3.160 1.00 95.94 94 ARG A C 1
ATOM 703 O O . ARG A 1 94 ? 7.248 -9.758 -2.434 1.00 95.94 94 ARG A O 1
ATOM 710 N N . GLU A 1 95 ? 9.069 -8.511 -2.818 1.00 95.19 95 GLU A N 1
ATOM 711 C CA . GLU A 1 95 ? 9.093 -7.857 -1.508 1.00 95.19 95 GLU A CA 1
ATOM 712 C C . GLU A 1 95 ? 7.775 -7.124 -1.212 1.00 95.19 95 GLU A C 1
ATOM 714 O O . GLU A 1 95 ? 7.219 -7.247 -0.125 1.00 95.19 95 GLU A O 1
ATOM 719 N N . TRP A 1 96 ? 7.193 -6.437 -2.203 1.00 93.81 96 TRP A N 1
ATOM 720 C CA . TRP A 1 96 ? 5.858 -5.857 -2.059 1.00 93.81 96 TRP A CA 1
ATOM 721 C C . TRP A 1 96 ? 4.789 -6.906 -1.731 1.00 93.81 96 TRP A C 1
ATOM 723 O O . TRP A 1 96 ? 3.986 -6.695 -0.826 1.00 93.81 96 TRP A O 1
ATOM 733 N N . ILE A 1 97 ? 4.750 -8.010 -2.480 1.00 89.88 97 ILE A N 1
ATOM 734 C CA . ILE A 1 97 ? 3.733 -9.059 -2.325 1.00 89.88 97 ILE A CA 1
ATOM 735 C C . ILE A 1 97 ? 3.889 -9.790 -0.988 1.00 89.88 97 ILE A C 1
ATOM 737 O O . ILE A 1 97 ? 2.880 -10.056 -0.335 1.00 89.88 97 ILE A O 1
ATOM 741 N N . ASP A 1 98 ? 5.127 -10.093 -0.606 1.00 94.69 98 ASP A N 1
ATOM 742 C CA . ASP A 1 98 ? 5.450 -10.985 0.505 1.00 94.69 98 ASP A CA 1
ATOM 743 C C . ASP A 1 98 ? 5.533 -10.240 1.849 1.00 94.69 98 ASP A C 1
ATOM 745 O O . ASP A 1 98 ? 5.130 -10.794 2.868 1.00 94.69 98 ASP A O 1
ATOM 749 N N . GLU A 1 99 ? 5.989 -8.979 1.863 1.00 94.62 99 GLU A N 1
ATOM 750 C CA . GLU A 1 99 ? 6.281 -8.241 3.105 1.00 94.62 99 GLU A CA 1
ATOM 751 C C . GLU A 1 99 ? 5.339 -7.049 3.342 1.00 94.62 99 GLU A C 1
ATOM 753 O O . GLU A 1 99 ? 4.833 -6.857 4.449 1.00 94.62 99 GLU A O 1
ATOM 758 N N . TYR A 1 100 ? 5.076 -6.227 2.318 1.00 91.88 100 TYR A N 1
ATOM 759 C CA . TYR A 1 100 ? 4.406 -4.928 2.509 1.00 91.88 100 TYR A CA 1
ATOM 760 C C . TYR A 1 100 ? 2.893 -4.947 2.285 1.00 91.88 100 TYR A C 1
ATOM 762 O O . TYR A 1 100 ? 2.138 -4.356 3.058 1.00 91.88 100 TYR A O 1
ATOM 770 N N . ASN A 1 101 ? 2.417 -5.632 1.248 1.00 88.31 101 ASN A N 1
ATOM 771 C CA . ASN A 1 101 ? 0.990 -5.760 0.971 1.00 88.31 101 ASN A CA 1
ATOM 772 C C . ASN A 1 101 ? 0.215 -6.489 2.092 1.00 88.31 101 ASN A C 1
ATOM 774 O O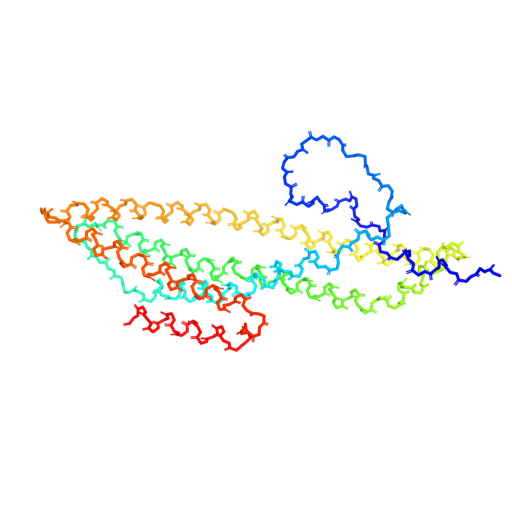 . ASN A 1 101 ? -0.897 -6.051 2.398 1.00 88.31 101 ASN A O 1
ATOM 778 N N . PRO A 1 102 ? 0.756 -7.538 2.753 1.00 94.56 102 PRO A N 1
ATOM 779 C CA . PRO A 1 102 ? 0.084 -8.176 3.886 1.00 94.56 102 PRO A CA 1
ATOM 780 C C . PRO A 1 102 ? -0.218 -7.211 5.039 1.00 94.56 102 PRO A C 1
ATOM 782 O O . PRO A 1 102 ? -1.317 -7.260 5.585 1.00 94.56 102 PRO A O 1
ATOM 785 N N . LYS A 1 103 ? 0.676 -6.256 5.330 1.00 90.88 103 LYS A N 1
ATOM 786 C CA . LYS A 1 103 ? 0.474 -5.239 6.382 1.00 90.88 103 LYS A CA 1
ATOM 787 C C . LYS A 1 103 ? -0.776 -4.394 6.136 1.00 90.88 103 LYS A C 1
ATOM 789 O O . LYS A 1 103 ? -1.570 -4.158 7.040 1.00 90.88 103 LYS A O 1
ATOM 794 N N . LEU A 1 104 ? -1.023 -4.014 4.880 1.00 87.06 104 LEU A N 1
ATOM 795 C CA . LEU A 1 104 ? -2.227 -3.266 4.497 1.00 87.06 104 LEU A CA 1
ATOM 796 C C . LEU A 1 104 ? -3.512 -4.083 4.699 1.00 87.06 104 LEU A C 1
ATOM 798 O O . LEU A 1 104 ? -4.554 -3.534 5.069 1.00 87.06 104 LEU A O 1
ATOM 802 N N . ILE A 1 105 ? -3.446 -5.395 4.457 1.00 87.88 105 ILE A N 1
ATOM 803 C CA . ILE A 1 105 ? -4.563 -6.315 4.695 1.00 87.88 105 ILE A CA 1
ATOM 804 C C . ILE A 1 105 ? -4.816 -6.437 6.199 1.00 87.88 105 ILE A C 1
ATOM 806 O O . ILE A 1 105 ? -5.968 -6.320 6.626 1.00 87.88 105 ILE A O 1
ATOM 810 N N . ASP A 1 106 ? -3.765 -6.618 6.994 1.00 91.12 106 ASP A N 1
ATOM 811 C CA . ASP A 1 106 ? -3.852 -6.745 8.448 1.00 91.12 106 ASP A CA 1
ATOM 812 C C . ASP A 1 106 ? -4.403 -5.473 9.097 1.00 91.12 106 ASP A C 1
ATOM 814 O O . ASP A 1 106 ? -5.347 -5.559 9.887 1.00 91.12 106 ASP A O 1
ATOM 818 N N . LEU A 1 107 ? -3.935 -4.293 8.678 1.00 87.00 107 LEU A N 1
ATOM 819 C CA . LEU A 1 107 ? -4.467 -3.002 9.115 1.00 87.00 107 LEU A CA 1
ATOM 820 C C 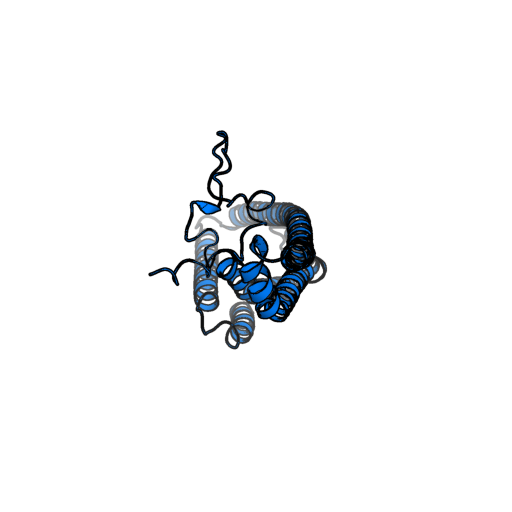. LEU A 1 107 ? -5.965 -2.867 8.792 1.00 87.00 107 LEU A C 1
ATOM 822 O O . LEU A 1 107 ? -6.762 -2.436 9.631 1.00 87.00 107 LEU A O 1
ATOM 826 N N . ASN A 1 108 ? -6.396 -3.287 7.597 1.00 85.50 108 ASN A N 1
ATOM 827 C CA . ASN A 1 108 ? -7.819 -3.321 7.253 1.00 85.50 108 ASN A CA 1
ATOM 828 C C . ASN A 1 108 ? -8.610 -4.275 8.168 1.00 85.50 108 ASN A C 1
ATOM 830 O O . ASN A 1 108 ? -9.703 -3.930 8.625 1.00 85.50 108 ASN A O 1
ATOM 834 N N . GLN A 1 109 ? -8.064 -5.453 8.482 1.00 89.12 109 GLN A N 1
ATOM 835 C CA . GLN A 1 109 ? -8.688 -6.387 9.423 1.00 89.12 109 GLN A CA 1
ATOM 836 C C . GLN A 1 109 ? -8.767 -5.812 10.842 1.00 89.12 109 GLN A C 1
ATOM 838 O O . GLN A 1 109 ? -9.789 -5.981 11.507 1.00 89.12 109 GLN A O 1
ATOM 843 N N . GLU A 1 110 ? -7.741 -5.103 11.312 1.00 88.75 110 GLU A N 1
ATOM 844 C CA . GLU A 1 110 ? -7.753 -4.409 12.603 1.00 88.75 110 GLU A CA 1
ATOM 845 C C . GLU A 1 110 ? -8.867 -3.365 12.683 1.00 88.75 110 GLU A C 1
ATOM 847 O O . GLU A 1 110 ? -9.663 -3.385 13.628 1.00 88.75 110 GLU A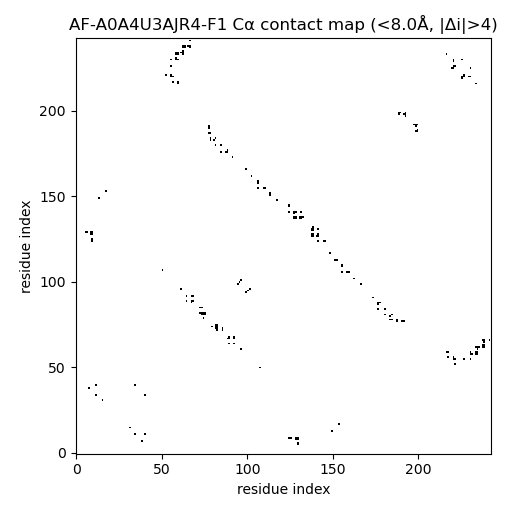 O 1
ATOM 852 N N . MET A 1 111 ? -8.997 -2.522 11.657 1.00 86.00 111 MET A N 1
ATOM 853 C CA . MET A 1 111 ? -10.065 -1.525 11.577 1.00 86.00 111 MET A CA 1
ATOM 854 C C . MET A 1 111 ? -11.460 -2.170 11.554 1.00 86.00 111 MET A C 1
ATOM 856 O O . MET A 1 111 ? -12.369 -1.709 12.251 1.00 86.00 111 MET A O 1
ATOM 860 N N . MET A 1 112 ? -11.645 -3.270 10.813 1.00 87.06 112 MET A N 1
ATOM 861 C CA . MET A 1 112 ? -12.915 -4.010 10.797 1.00 87.06 112 MET A CA 1
ATOM 862 C C . MET A 1 112 ? -13.238 -4.656 12.151 1.00 87.06 112 MET A C 1
ATOM 864 O O . MET A 1 112 ? -14.388 -4.602 12.605 1.00 87.06 112 MET A O 1
ATOM 868 N N . ARG A 1 113 ? -12.238 -5.240 12.827 1.00 91.62 113 ARG A N 1
ATOM 869 C CA . ARG A 1 113 ? -12.393 -5.808 14.176 1.00 91.62 113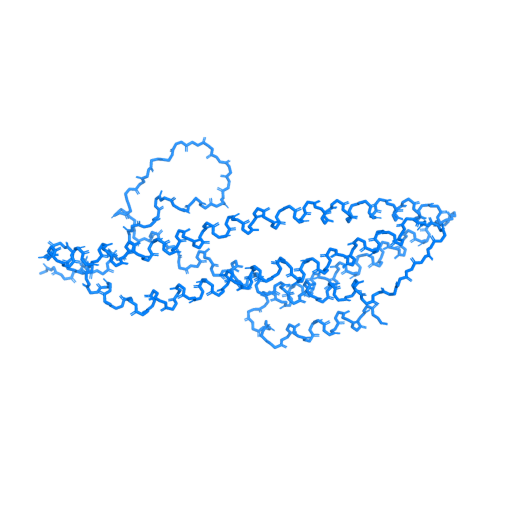 ARG A CA 1
ATOM 870 C C . ARG A 1 113 ? -12.795 -4.733 15.181 1.00 91.62 113 ARG A C 1
ATOM 872 O O . ARG A 1 113 ? -13.724 -4.957 15.959 1.00 91.62 113 ARG A O 1
ATOM 879 N N . TYR A 1 114 ? -12.148 -3.568 15.136 1.00 90.94 114 TYR A N 1
ATOM 880 C CA . TYR A 1 114 ? -12.519 -2.426 15.969 1.00 90.94 114 TYR A CA 1
ATOM 881 C C . TYR A 1 114 ? -13.957 -1.976 15.699 1.00 90.94 114 TYR A C 1
ATOM 883 O O . TYR A 1 114 ? -14.746 -1.889 16.636 1.00 90.94 114 TYR A O 1
ATOM 891 N N . SER A 1 115 ? -14.330 -1.772 14.430 1.00 88.25 115 SER A N 1
ATOM 892 C CA . SER A 1 115 ? -15.688 -1.357 14.055 1.00 88.25 115 SER A CA 1
ATOM 893 C C . SER A 1 115 ? -16.749 -2.337 14.565 1.00 88.25 115 SER A C 1
ATOM 895 O O . SER A 1 115 ? -17.730 -1.929 15.187 1.00 88.25 115 SER A O 1
ATOM 897 N N . THR A 1 116 ? -16.518 -3.640 14.392 1.00 91.31 116 THR A N 1
ATOM 898 C CA . THR A 1 116 ? -17.420 -4.694 14.882 1.00 91.31 116 THR A CA 1
ATOM 899 C C . THR A 1 116 ? -17.571 -4.639 16.402 1.00 91.31 116 THR A C 1
ATOM 901 O O . THR A 1 116 ? -18.686 -4.684 16.925 1.00 91.31 116 THR A O 1
ATOM 904 N N . ARG A 1 117 ? -16.455 -4.494 17.127 1.00 91.06 117 ARG A N 1
ATOM 905 C CA . ARG A 1 117 ? -16.458 -4.412 18.591 1.00 91.06 117 ARG A CA 1
ATOM 906 C C . ARG A 1 117 ? -17.154 -3.146 19.087 1.00 91.06 117 ARG A C 1
ATOM 908 O O . ARG A 1 117 ? -17.998 -3.241 19.975 1.00 91.06 117 ARG A O 1
ATOM 915 N N . PHE A 1 118 ? -16.857 -1.990 18.498 1.00 92.06 118 PHE A N 1
ATOM 916 C CA . PHE A 1 118 ? -17.524 -0.732 18.827 1.00 92.06 118 PHE A CA 1
ATOM 917 C C . PHE A 1 118 ? -19.041 -0.846 18.633 1.00 92.06 118 PHE A C 1
ATOM 919 O O . PHE A 1 118 ? -19.801 -0.555 19.555 1.00 92.06 118 PHE A O 1
ATOM 926 N N . ASN A 1 119 ? -19.483 -1.367 17.484 1.00 89.81 119 ASN A N 1
ATOM 927 C CA . ASN A 1 119 ? -20.902 -1.564 17.187 1.00 89.81 119 ASN A CA 1
ATOM 928 C C . ASN A 1 119 ? -21.583 -2.500 18.196 1.00 89.81 119 ASN A C 1
ATOM 930 O O . ASN A 1 119 ? -22.713 -2.239 18.601 1.00 89.81 119 ASN A O 1
ATOM 934 N N . SER A 1 120 ? -20.891 -3.548 18.656 1.00 94.12 120 SER A N 1
ATOM 935 C CA . SER A 1 120 ? -21.434 -4.462 19.671 1.00 94.12 120 SER A CA 1
ATOM 936 C C . SER A 1 120 ? -21.661 -3.797 21.037 1.00 94.12 120 SER A C 1
ATOM 938 O O . SER A 1 120 ? -22.591 -4.164 21.751 1.00 94.12 120 SER A O 1
ATOM 940 N N . TYR A 1 121 ? -20.853 -2.789 21.391 1.00 92.75 121 TYR A N 1
ATOM 941 C CA . TYR A 1 121 ? -20.988 -2.045 22.648 1.00 92.75 121 TYR A CA 1
ATOM 942 C C . TYR A 1 121 ? -21.824 -0.772 22.526 1.00 92.75 121 TYR A C 1
ATOM 944 O O . TYR A 1 121 ? -22.201 -0.201 23.551 1.00 92.75 121 TYR A O 1
ATOM 952 N N . TYR A 1 122 ? -22.144 -0.343 21.303 1.00 91.06 122 TYR A N 1
ATOM 953 C CA . TYR A 1 122 ? -22.771 0.946 21.027 1.00 91.06 122 TYR A CA 1
ATOM 954 C C . TYR A 1 122 ? -24.024 1.189 21.871 1.00 91.06 122 TYR A C 1
ATOM 956 O O . TYR A 1 122 ? -24.102 2.200 22.560 1.00 91.06 122 TYR A O 1
ATOM 964 N N . SER A 1 123 ? -24.972 0.244 21.883 1.00 94.62 123 SER A N 1
ATOM 965 C CA . SER A 1 123 ? -26.235 0.421 22.613 1.00 94.62 123 SER A CA 1
ATOM 966 C C . SER A 1 123 ? -26.020 0.614 24.115 1.00 94.62 123 SER A C 1
ATOM 968 O O . SER A 1 123 ? -26.683 1.454 24.719 1.00 94.62 123 SER A O 1
ATOM 970 N N . LYS A 1 124 ? -25.099 -0.144 24.726 1.00 94.56 124 LYS A N 1
ATOM 971 C CA . LYS A 1 124 ? -24.858 -0.059 26.171 1.00 94.56 124 LYS A CA 1
ATOM 972 C C . LYS A 1 124 ? -24.073 1.192 26.538 1.00 94.56 124 LYS A C 1
ATOM 974 O O . LYS A 1 124 ? -24.403 1.849 27.518 1.00 94.56 124 LYS A O 1
ATOM 979 N N . LEU A 1 125 ? -23.065 1.543 25.741 1.00 93.12 125 LEU A N 1
ATOM 980 C CA . LEU A 1 125 ? -22.346 2.802 25.915 1.00 93.12 125 LEU A CA 1
ATOM 981 C C . LEU A 1 125 ? -23.313 3.977 25.805 1.00 93.12 125 LEU A C 1
ATOM 983 O O . LEU A 1 125 ? -23.288 4.842 26.674 1.00 93.12 125 LEU A O 1
ATOM 987 N N . TYR A 1 126 ? -24.204 3.948 24.807 1.00 93.00 126 TYR A N 1
ATOM 988 C CA . TYR A 1 126 ? -25.219 4.973 24.595 1.00 93.00 126 TYR A CA 1
ATOM 989 C C . TYR A 1 126 ? -26.137 5.151 25.811 1.00 93.00 126 TYR A C 1
ATOM 991 O O . TYR A 1 126 ? -26.384 6.266 26.260 1.00 93.00 126 TYR A O 1
ATOM 999 N N . GLU A 1 127 ? -26.611 4.051 26.388 1.00 93.00 127 GLU A N 1
ATOM 1000 C CA . GLU A 1 127 ? -27.399 4.084 27.621 1.00 93.00 127 GLU A CA 1
ATOM 1001 C C . GLU A 1 127 ? -26.605 4.691 28.792 1.00 93.00 127 GLU A C 1
ATOM 1003 O O . GLU A 1 127 ? -27.084 5.618 29.442 1.00 93.00 127 GLU A O 1
ATOM 1008 N N . LEU A 1 128 ? -25.379 4.211 29.034 1.00 92.25 128 LEU A N 1
ATOM 1009 C CA . LEU A 1 128 ? -24.549 4.646 30.163 1.00 92.25 128 LEU A CA 1
ATOM 1010 C C . LEU A 1 128 ? -24.257 6.145 30.120 1.00 92.25 128 LEU A C 1
ATOM 1012 O O . LEU A 1 128 ? -24.378 6.833 31.129 1.00 92.25 128 LEU A O 1
ATOM 1016 N N . ALA A 1 129 ? -23.924 6.678 28.950 1.00 91.19 129 ALA A N 1
ATOM 1017 C CA . ALA A 1 129 ? -23.637 8.098 28.827 1.00 91.19 129 ALA A CA 1
ATOM 1018 C C . ALA A 1 129 ? -24.864 9.006 28.889 1.00 91.19 129 ALA A C 1
ATOM 1020 O O . ALA A 1 129 ? -24.715 10.199 29.138 1.00 91.19 129 ALA A O 1
ATOM 1021 N N . GLY A 1 130 ? -26.068 8.467 28.687 1.00 92.00 130 GLY A N 1
ATOM 1022 C CA . GLY A 1 130 ? -27.297 9.188 29.005 1.00 92.00 130 GLY A CA 1
ATOM 1023 C C . GLY A 1 130 ? -27.459 9.460 30.504 1.00 92.00 130 GLY A C 1
ATOM 1024 O O . GLY A 1 130 ? -28.226 10.351 30.850 1.00 92.00 130 GLY A O 1
ATOM 1025 N N . ASN A 1 131 ? -26.724 8.728 31.353 1.00 92.44 131 ASN A N 1
ATOM 1026 C CA . ASN A 1 131 ? -26.861 8.723 32.811 1.00 92.44 131 ASN A CA 1
ATOM 1027 C C . ASN A 1 131 ? -25.584 9.173 33.559 1.00 92.44 131 ASN A C 1
ATOM 1029 O O . ASN A 1 131 ? -25.514 9.059 34.781 1.00 92.44 131 ASN A O 1
ATOM 1033 N N . VAL A 1 132 ? -24.544 9.658 32.863 1.00 91.88 132 VAL A N 1
ATOM 1034 C CA . VAL A 1 132 ? -23.234 9.991 33.479 1.00 91.88 132 VAL A CA 1
ATOM 1035 C C . VAL A 1 132 ? -23.278 11.138 34.491 1.00 91.88 132 VAL A C 1
ATOM 1037 O O . VAL A 1 132 ? -22.322 11.298 35.252 1.00 91.88 132 VAL A O 1
ATOM 1040 N N . ASN A 1 133 ? -24.325 11.967 34.477 1.00 90.94 133 ASN A N 1
ATOM 1041 C CA . ASN A 1 133 ? -24.482 13.071 35.429 1.00 90.94 133 ASN A CA 1
ATOM 1042 C C . ASN A 1 133 ? -25.386 12.688 36.607 1.00 90.94 133 ASN A C 1
ATOM 1044 O O . ASN A 1 133 ? -25.418 13.396 37.612 1.00 90.94 133 ASN A O 1
ATOM 1048 N N . GLU A 1 134 ? -26.133 11.599 36.458 1.00 92.12 134 GLU A N 1
ATOM 1049 C CA . GLU A 1 134 ? -27.185 11.148 37.358 1.00 92.12 134 GLU A CA 1
ATOM 1050 C C . GLU A 1 134 ? -26.743 9.948 38.209 1.00 92.12 134 GLU A C 1
ATOM 1052 O O . GLU A 1 134 ? -27.242 9.781 39.320 1.00 92.12 134 GLU A O 1
ATOM 1057 N N . ASP A 1 135 ? -25.807 9.135 37.710 1.00 93.69 135 ASP A N 1
ATOM 1058 C CA . ASP A 1 135 ? -25.329 7.911 38.352 1.00 93.69 135 ASP A CA 1
ATOM 1059 C C . ASP A 1 135 ? -23.791 7.813 38.286 1.00 93.69 135 ASP A C 1
ATOM 1061 O O . ASP A 1 135 ? -23.183 7.715 37.213 1.00 93.69 135 ASP A O 1
ATOM 1065 N N . GLU A 1 136 ? -23.144 7.832 39.457 1.00 94.19 136 GLU A N 1
ATOM 1066 C CA . GLU A 1 136 ? -21.686 7.709 39.574 1.00 94.19 136 GLU A CA 1
ATOM 1067 C C . GLU A 1 136 ? -21.165 6.361 39.060 1.00 94.19 136 GLU A C 1
ATOM 1069 O O . GLU A 1 136 ? -20.082 6.313 38.467 1.00 94.19 136 GLU A O 1
ATOM 1074 N N . GLN A 1 137 ? -21.935 5.280 39.221 1.00 95.06 137 GLN A N 1
ATOM 1075 C CA . GLN A 1 137 ? -21.572 3.974 38.682 1.00 95.06 137 GLN A CA 1
ATOM 1076 C C . GLN A 1 137 ? -21.668 3.983 37.156 1.00 95.06 137 GLN A C 1
ATOM 1078 O O . GLN A 1 137 ? -20.737 3.536 36.487 1.00 95.06 137 GLN A O 1
ATOM 1083 N N . ALA A 1 138 ? -22.725 4.575 36.589 1.00 91.12 138 ALA A N 1
ATOM 1084 C CA . ALA A 1 138 ? -22.850 4.725 35.138 1.00 91.12 138 ALA A CA 1
ATOM 1085 C C . ALA A 1 138 ? -21.688 5.536 34.543 1.00 91.12 138 ALA A C 1
ATOM 1087 O O . ALA A 1 138 ? -21.164 5.198 33.477 1.00 91.12 138 ALA A O 1
ATOM 1088 N N . LYS A 1 139 ? -21.224 6.569 35.257 1.00 92.44 139 LYS A N 1
ATOM 1089 C CA . LYS A 1 139 ? -20.032 7.339 34.885 1.00 92.44 139 LYS A CA 1
ATOM 1090 C C . LYS A 1 139 ? -18.755 6.497 34.915 1.00 92.44 139 LYS A C 1
ATOM 1092 O O . LYS A 1 139 ? -17.957 6.570 33.974 1.00 92.44 139 LYS A O 1
ATOM 1097 N N . ALA A 1 140 ? -18.548 5.704 35.963 1.00 93.69 140 ALA A N 1
ATOM 1098 C CA . ALA A 1 140 ? -17.389 4.819 36.071 1.00 93.69 140 ALA A CA 1
ATOM 1099 C C . ALA A 1 140 ? -17.390 3.751 34.962 1.00 93.69 140 ALA A C 1
ATOM 1101 O O . ALA A 1 140 ? -16.380 3.559 34.280 1.00 93.69 140 ALA A O 1
ATOM 1102 N N . ASP A 1 141 ? -18.540 3.128 34.706 1.00 94.00 141 ASP A N 1
ATOM 1103 C CA . ASP A 1 141 ? -18.695 2.093 33.682 1.00 94.00 141 ASP A CA 1
ATOM 1104 C C . ASP A 1 141 ? -18.497 2.658 32.271 1.00 94.00 141 ASP A C 1
ATOM 1106 O O . ASP A 1 141 ? -17.782 2.065 31.455 1.00 94.00 141 ASP A O 1
ATOM 1110 N N . PHE A 1 142 ? -19.075 3.832 31.986 1.00 93.88 142 PHE A N 1
ATOM 1111 C CA . PHE A 1 142 ? -18.896 4.513 30.707 1.00 93.88 142 PHE A CA 1
ATOM 1112 C C . PHE A 1 142 ? -17.425 4.843 30.457 1.00 93.88 142 PHE A C 1
ATOM 1114 O O . PHE A 1 142 ? -16.876 4.474 29.420 1.00 93.88 142 PHE A O 1
ATOM 1121 N N . THR A 1 143 ? -16.769 5.511 31.410 1.00 91.44 143 THR A N 1
ATOM 1122 C CA . THR A 1 143 ? -15.367 5.936 31.258 1.00 91.44 143 THR A CA 1
ATOM 1123 C C . THR A 1 143 ? -14.418 4.743 31.138 1.00 91.44 143 THR A C 1
ATOM 1125 O O . THR A 1 143 ? -13.530 4.758 30.285 1.00 91.44 143 THR A O 1
ATOM 1128 N N . GLY A 1 144 ? -14.642 3.672 31.905 1.00 91.50 144 GLY A N 1
ATOM 1129 C CA . GLY A 1 144 ? -13.856 2.442 31.817 1.00 91.50 144 GLY A CA 1
ATOM 1130 C C . GLY A 1 144 ? -14.015 1.712 30.479 1.00 91.50 144 GLY A C 1
ATOM 1131 O O . GLY A 1 144 ? -13.024 1.290 29.878 1.00 91.50 144 GLY A O 1
ATOM 1132 N N . ALA A 1 145 ? -15.245 1.563 29.982 1.00 90.25 145 ALA A N 1
ATOM 1133 C CA . ALA A 1 145 ? -15.504 0.893 28.708 1.00 90.25 145 ALA A CA 1
ATOM 1134 C C . ALA A 1 145 ? -15.050 1.738 27.505 1.00 90.25 145 ALA A C 1
ATOM 1136 O O . ALA A 1 145 ? -14.394 1.222 26.596 1.00 90.25 145 ALA A O 1
ATOM 1137 N N . TYR A 1 146 ? -15.337 3.040 27.522 1.00 88.44 146 TYR A N 1
ATOM 1138 C CA . TYR A 1 146 ? -14.915 3.972 26.481 1.00 88.44 146 TYR A CA 1
ATOM 1139 C C . TYR A 1 146 ? -13.387 4.099 26.424 1.00 88.44 146 TYR A C 1
ATOM 1141 O O . TYR A 1 146 ? -12.808 4.038 25.341 1.00 88.44 146 TYR A O 1
ATOM 1149 N N . GLY A 1 147 ? -12.710 4.171 27.576 1.00 87.62 147 GLY A N 1
ATOM 1150 C CA . GLY A 1 147 ? -11.247 4.210 27.647 1.00 87.62 147 GLY A CA 1
ATOM 1151 C C . GLY A 1 147 ? -10.586 2.981 27.012 1.00 87.62 147 GLY A C 1
ATOM 1152 O O . GLY A 1 147 ? -9.607 3.109 26.283 1.00 87.62 147 GLY A O 1
ATOM 1153 N N . LYS A 1 148 ? -11.163 1.783 27.181 1.00 92.06 148 LYS A N 1
ATOM 1154 C CA . LYS A 1 148 ? -10.674 0.567 26.500 1.00 92.06 148 LYS A CA 1
ATOM 1155 C C . LYS A 1 148 ? -10.822 0.636 24.979 1.00 92.06 148 LYS A C 1
ATOM 1157 O O . LYS A 1 148 ? -9.970 0.112 24.265 1.00 92.06 148 LYS A O 1
ATOM 1162 N N . LEU A 1 149 ? -11.892 1.253 24.476 1.00 88.88 149 LEU A N 1
ATOM 1163 C CA . LEU A 1 149 ? -12.074 1.476 23.039 1.00 88.88 149 LEU A CA 1
ATOM 1164 C C . LEU A 1 149 ? -11.095 2.526 22.509 1.00 88.88 149 LEU A C 1
ATOM 1166 O O . LEU A 1 149 ? -10.555 2.348 21.422 1.00 88.88 149 LEU A O 1
ATOM 1170 N N . GLN A 1 150 ? -10.818 3.575 23.283 1.00 84.75 150 GLN A N 1
ATOM 1171 C CA . GLN A 1 150 ? -9.802 4.570 22.949 1.00 84.75 150 GLN A CA 1
ATOM 1172 C C . GLN A 1 150 ? -8.405 3.948 22.848 1.00 84.75 150 GLN A C 1
ATOM 1174 O O . GLN A 1 150 ? -7.710 4.195 21.867 1.00 84.75 150 GLN A O 1
ATOM 1179 N N . LEU A 1 151 ? -8.018 3.097 23.802 1.00 87.31 151 LEU A N 1
ATOM 1180 C CA . LEU A 1 151 ? -6.731 2.391 23.760 1.00 87.31 151 LEU A CA 1
ATOM 1181 C C . LEU A 1 151 ? -6.592 1.504 22.513 1.00 87.31 151 LEU A C 1
ATOM 1183 O O . LEU A 1 151 ? -5.506 1.389 21.957 1.00 87.31 151 LEU A O 1
ATOM 1187 N N . GLN A 1 152 ? -7.687 0.905 22.036 1.00 88.44 152 GLN A N 1
ATOM 1188 C CA . GLN A 1 152 ? -7.669 0.139 20.784 1.00 88.44 152 GLN A CA 1
ATOM 1189 C C . GLN A 1 152 ? -7.457 1.036 19.562 1.00 88.44 152 GLN A C 1
ATOM 1191 O O . GLN A 1 152 ? -6.698 0.666 18.676 1.00 88.44 152 GLN A O 1
ATOM 1196 N N . VAL A 1 153 ? -8.092 2.212 19.516 1.00 87.19 153 VAL A N 1
ATOM 1197 C CA . VAL A 1 153 ? -7.849 3.191 18.442 1.00 87.19 153 VAL A CA 1
ATOM 1198 C C . VAL A 1 153 ? -6.397 3.655 18.454 1.00 87.19 153 VAL A C 1
ATOM 1200 O O . VAL A 1 153 ? -5.781 3.722 17.396 1.00 87.19 153 VAL A O 1
ATOM 1203 N N . GLN A 1 154 ? -5.845 3.927 19.637 1.00 84.81 154 GLN A N 1
ATOM 1204 C CA . GLN A 1 154 ? -4.447 4.318 19.783 1.00 84.81 154 GLN A CA 1
ATOM 1205 C C . GLN A 1 154 ? -3.501 3.217 19.287 1.00 84.81 154 GLN A C 1
ATOM 1207 O O . GLN A 1 154 ? -2.607 3.499 18.501 1.00 84.81 154 GLN A O 1
ATOM 1212 N N . SER A 1 155 ? -3.747 1.959 19.659 1.00 87.00 155 SER A N 1
ATOM 1213 C CA . SER A 1 155 ? -2.954 0.828 19.164 1.00 87.00 155 SER A CA 1
ATOM 1214 C C . SER A 1 155 ? -3.010 0.698 17.637 1.00 87.00 155 SER A C 1
ATOM 1216 O O . SER A 1 155 ? -1.978 0.465 17.021 1.00 87.00 155 SER A O 1
ATOM 1218 N N . ILE A 1 156 ? -4.179 0.889 17.013 1.00 85.25 156 ILE A N 1
ATOM 1219 C CA . ILE A 1 156 ? -4.313 0.867 15.543 1.00 85.25 156 ILE A CA 1
ATOM 1220 C C . ILE A 1 156 ? -3.542 2.027 14.904 1.00 85.25 156 ILE A C 1
ATOM 1222 O O . ILE A 1 156 ? -2.940 1.864 13.845 1.00 85.25 156 ILE A O 1
ATOM 1226 N N . GLN A 1 157 ? -3.561 3.207 15.527 1.00 83.75 157 GLN A N 1
ATOM 1227 C CA . GLN A 1 157 ? -2.784 4.349 15.053 1.00 83.75 157 GLN A CA 1
ATOM 1228 C C . GLN A 1 157 ? -1.279 4.065 15.124 1.00 83.75 157 GLN A C 1
ATOM 1230 O O . GLN A 1 157 ? -0.578 4.326 14.152 1.00 83.75 157 GLN A O 1
ATOM 1235 N N . GLU A 1 158 ? -0.794 3.507 16.231 1.00 83.69 158 GLU A N 1
ATOM 1236 C CA . GLU A 1 158 ? 0.614 3.134 16.400 1.00 83.69 158 GLU A CA 1
ATOM 1237 C C . GLU A 1 158 ? 1.047 2.105 15.338 1.00 83.69 158 GLU A C 1
ATOM 1239 O O . GLU A 1 158 ? 2.083 2.292 14.695 1.00 83.69 158 GLU A O 1
ATOM 1244 N N . SER A 1 159 ? 0.218 1.086 15.065 1.00 85.56 159 SER A N 1
ATOM 1245 C CA . SER A 1 159 ? 0.435 0.140 13.957 1.00 85.56 159 SER A CA 1
ATOM 1246 C C . SER A 1 159 ? 0.512 0.854 12.603 1.00 85.56 159 SER A C 1
ATOM 1248 O O . SER A 1 159 ? 1.439 0.628 11.829 1.00 85.56 159 SER A O 1
ATOM 1250 N N . MET A 1 160 ? -0.422 1.770 12.325 1.00 85.25 160 MET A N 1
ATOM 1251 C CA . MET A 1 160 ? -0.461 2.527 11.071 1.00 85.25 160 MET A CA 1
ATOM 1252 C C . MET A 1 160 ? 0.777 3.416 10.884 1.00 85.25 160 MET A C 1
ATOM 1254 O O . MET A 1 160 ? 1.298 3.526 9.774 1.00 85.25 160 MET A O 1
ATOM 1258 N N . GLU A 1 161 ? 1.254 4.056 11.952 1.00 82.69 161 GLU A N 1
ATOM 1259 C CA . GLU A 1 161 ? 2.472 4.869 11.932 1.00 82.69 161 GLU A CA 1
ATOM 1260 C C . GLU A 1 161 ? 3.711 4.009 11.658 1.00 82.69 161 GLU A C 1
ATOM 1262 O O . GLU A 1 161 ? 4.554 4.388 10.838 1.00 82.69 161 GLU A O 1
ATOM 1267 N N . GLN A 1 162 ? 3.802 2.830 12.281 1.00 88.94 162 GLN A N 1
ATOM 1268 C CA . GLN A 1 162 ? 4.879 1.880 12.019 1.00 88.94 162 GLN A CA 1
ATOM 1269 C C . GLN A 1 162 ? 4.852 1.373 10.570 1.00 88.94 162 GLN A C 1
ATOM 1271 O O . GLN A 1 162 ? 5.875 1.440 9.881 1.00 88.94 162 GLN A O 1
ATOM 1276 N N . ASP A 1 163 ? 3.693 0.930 10.081 1.00 85.00 163 ASP A N 1
ATOM 1277 C CA . ASP A 1 163 ? 3.529 0.461 8.704 1.00 85.00 163 ASP A CA 1
ATOM 1278 C C . ASP A 1 163 ? 3.911 1.555 7.701 1.00 85.00 163 ASP A C 1
ATOM 1280 O O . ASP A 1 163 ? 4.617 1.300 6.724 1.00 85.00 163 ASP A O 1
ATOM 1284 N N . LEU A 1 164 ? 3.518 2.807 7.962 1.00 84.81 164 LEU A N 1
ATOM 1285 C CA . LEU A 1 164 ? 3.867 3.943 7.113 1.00 84.81 164 LEU A CA 1
ATOM 1286 C C . LEU A 1 164 ? 5.383 4.191 7.070 1.00 84.81 164 LEU A C 1
ATOM 1288 O O . LEU A 1 164 ? 5.922 4.523 6.010 1.00 84.81 164 LEU A O 1
ATOM 1292 N N . LEU A 1 165 ? 6.093 4.037 8.190 1.00 89.00 165 LEU A N 1
ATOM 1293 C CA . LEU A 1 165 ? 7.554 4.158 8.220 1.00 89.00 165 LEU A CA 1
ATOM 1294 C C . LEU A 1 165 ? 8.227 3.081 7.363 1.00 89.00 165 LEU A C 1
ATOM 1296 O O . LEU A 1 165 ? 9.149 3.387 6.602 1.00 89.00 165 LEU A O 1
ATOM 1300 N N . GLU A 1 166 ? 7.766 1.837 7.463 1.00 91.12 166 GLU A N 1
ATOM 1301 C CA . GLU A 1 166 ? 8.301 0.711 6.696 1.00 91.12 166 GLU A CA 1
ATOM 1302 C C . GLU A 1 166 ? 8.005 0.857 5.194 1.00 91.12 166 GLU A C 1
ATOM 1304 O O . GLU A 1 166 ? 8.919 0.756 4.370 1.00 91.12 166 GLU A O 1
ATOM 1309 N N . LEU A 1 167 ? 6.770 1.221 4.838 1.00 87.94 167 LEU A N 1
ATOM 1310 C CA . LEU A 1 167 ? 6.358 1.496 3.459 1.00 87.94 167 LEU A CA 1
ATOM 1311 C C . LEU A 1 167 ? 7.150 2.651 2.834 1.00 87.94 167 LEU A C 1
ATOM 1313 O O . LEU A 1 167 ? 7.518 2.586 1.663 1.00 87.94 167 LEU A O 1
ATOM 1317 N N . ASN A 1 168 ? 7.466 3.701 3.598 1.00 88.12 168 ASN A N 1
ATOM 1318 C CA . ASN A 1 168 ? 8.271 4.820 3.097 1.00 88.12 168 ASN A CA 1
ATOM 1319 C C . ASN A 1 168 ? 9.729 4.430 2.821 1.00 88.12 168 ASN A C 1
ATOM 1321 O O . ASN A 1 168 ? 10.340 4.943 1.876 1.00 88.12 168 ASN A O 1
ATOM 1325 N N . ARG A 1 169 ? 10.297 3.508 3.608 1.00 91.88 169 ARG A N 1
ATOM 1326 C CA . ARG A 1 169 ? 11.634 2.958 3.334 1.00 91.88 169 ARG A CA 1
ATOM 1327 C C . ARG A 1 169 ? 11.633 2.164 2.034 1.00 91.88 169 ARG A C 1
ATOM 1329 O O . ARG A 1 169 ? 12.469 2.434 1.174 1.00 91.88 169 ARG A O 1
ATOM 1336 N N . PHE A 1 170 ? 10.652 1.281 1.854 1.00 90.62 170 PHE A N 1
ATOM 1337 C CA . PHE A 1 170 ? 10.469 0.548 0.601 1.00 90.62 170 PHE A CA 1
ATOM 1338 C C . PHE A 1 170 ? 10.291 1.487 -0.592 1.00 90.62 170 PHE A C 1
ATOM 1340 O O . PHE A 1 170 ? 10.998 1.371 -1.591 1.00 90.62 170 PHE A O 1
ATOM 1347 N N . LYS A 1 171 ? 9.410 2.487 -0.459 1.00 88.38 171 LYS A N 1
ATOM 1348 C CA . LYS A 1 171 ? 9.172 3.497 -1.493 1.00 88.38 171 LYS A CA 1
ATOM 1349 C C . LYS A 1 171 ? 10.465 4.202 -1.906 1.00 88.38 171 LYS A C 1
ATOM 1351 O O . LYS A 1 171 ? 10.694 4.404 -3.093 1.00 88.38 171 LYS A O 1
ATOM 1356 N N . THR A 1 172 ? 11.319 4.550 -0.946 1.00 90.56 172 THR A N 1
ATOM 1357 C CA . THR A 1 172 ? 12.599 5.220 -1.220 1.00 90.56 172 THR A CA 1
ATOM 1358 C C . THR A 1 172 ? 13.508 4.359 -2.103 1.00 90.56 172 THR A C 1
ATOM 1360 O O . THR A 1 172 ? 14.108 4.871 -3.050 1.00 90.56 172 THR A O 1
ATOM 1363 N N . VAL A 1 173 ? 13.587 3.053 -1.827 1.00 90.50 173 VAL A N 1
ATOM 1364 C CA . VAL A 1 173 ? 14.360 2.099 -2.641 1.00 90.50 173 VAL A CA 1
ATOM 1365 C C . VAL A 1 173 ? 13.727 1.937 -4.024 1.00 90.50 173 VAL A C 1
ATOM 1367 O O . VAL A 1 173 ? 14.412 2.097 -5.034 1.00 90.50 173 VAL A O 1
ATOM 1370 N N . LEU A 1 174 ? 12.411 1.724 -4.080 1.00 86.94 174 LEU A N 1
ATOM 1371 C CA . LEU A 1 174 ? 11.662 1.554 -5.325 1.00 86.94 174 LEU A CA 1
ATOM 1372 C C . LEU A 1 174 ? 11.797 2.766 -6.262 1.00 86.94 174 LEU A C 1
ATOM 1374 O O . LEU A 1 174 ? 12.075 2.604 -7.453 1.00 86.94 174 LEU A O 1
ATOM 1378 N N . ASP A 1 175 ? 11.638 3.981 -5.731 1.00 84.75 175 ASP A N 1
ATOM 1379 C CA . ASP A 1 175 ? 11.801 5.229 -6.482 1.00 84.75 175 ASP A CA 1
ATOM 1380 C C . ASP A 1 175 ? 13.226 5.350 -7.031 1.00 84.75 175 ASP A C 1
ATOM 1382 O O . ASP A 1 175 ? 13.431 5.735 -8.188 1.00 84.75 175 ASP A O 1
ATOM 1386 N N . LYS A 1 176 ? 14.226 5.005 -6.209 1.00 90.69 176 LYS A N 1
ATOM 1387 C CA . LYS A 1 176 ? 15.634 5.073 -6.596 1.00 90.69 176 LYS A CA 1
ATOM 1388 C C . LYS A 1 176 ? 15.952 4.085 -7.715 1.00 90.69 176 LYS A C 1
ATOM 1390 O O . LYS A 1 176 ? 16.585 4.478 -8.698 1.00 90.69 176 LYS A O 1
ATOM 1395 N N . ASP A 1 177 ? 15.491 2.845 -7.609 1.00 83.88 177 ASP A N 1
ATOM 1396 C CA . ASP A 1 177 ? 15.696 1.815 -8.628 1.00 83.88 177 ASP A CA 1
ATOM 1397 C C . ASP A 1 177 ? 15.002 2.163 -9.947 1.00 83.88 177 ASP A C 1
ATOM 1399 O O . ASP A 1 177 ? 15.616 2.063 -11.014 1.00 83.88 177 ASP A O 1
ATOM 1403 N N . SER A 1 178 ? 13.756 2.640 -9.874 1.00 86.31 178 SER A N 1
ATOM 1404 C CA . SER A 1 178 ? 12.978 3.089 -11.034 1.00 86.31 178 SER A CA 1
ATOM 1405 C C . SER A 1 178 ? 13.638 4.277 -11.744 1.00 86.31 178 SER A C 1
ATOM 1407 O O . SER A 1 178 ? 13.784 4.286 -12.973 1.00 86.31 178 SER A O 1
ATOM 1409 N N . SER A 1 179 ? 14.114 5.260 -10.974 1.00 89.88 179 SER A N 1
ATOM 1410 C CA . SER A 1 179 ? 14.836 6.424 -11.494 1.00 89.88 179 SER A CA 1
ATOM 1411 C C . SER A 1 179 ? 16.147 6.018 -12.170 1.00 89.88 179 SER A C 1
ATOM 1413 O O . SER A 1 179 ? 16.406 6.407 -13.311 1.00 89.88 179 SER A O 1
ATOM 1415 N N . ASN A 1 180 ? 16.946 5.165 -11.520 1.00 90.94 180 ASN A N 1
ATOM 1416 C CA . ASN A 1 180 ? 18.208 4.683 -12.079 1.00 90.94 180 ASN A CA 1
ATOM 1417 C C . ASN A 1 180 ? 17.990 3.903 -13.390 1.00 90.94 180 ASN A C 1
ATOM 1419 O O . ASN A 1 180 ? 18.723 4.122 -14.357 1.00 90.94 180 ASN A O 1
ATOM 1423 N N . LEU A 1 181 ? 16.975 3.029 -13.443 1.00 91.88 181 LEU A N 1
ATOM 1424 C CA . LEU A 1 181 ? 16.587 2.322 -14.667 1.00 91.88 181 LEU A CA 1
ATOM 1425 C C . LEU A 1 181 ? 16.190 3.309 -15.771 1.00 91.88 181 LEU A C 1
ATOM 1427 O O . LEU A 1 181 ? 16.660 3.182 -16.901 1.00 91.88 181 LEU A O 1
ATOM 1431 N N . SER A 1 182 ? 15.359 4.301 -15.447 1.00 90.12 182 SER A N 1
ATOM 1432 C CA . SER A 1 182 ? 14.869 5.292 -16.412 1.00 90.12 182 SER A CA 1
ATOM 1433 C C . SER A 1 182 ? 16.009 6.096 -17.036 1.00 90.12 182 SER A C 1
ATOM 1435 O O . SER A 1 182 ? 16.086 6.184 -18.259 1.00 90.12 182 SER A O 1
ATOM 1437 N N . ILE A 1 183 ? 16.942 6.595 -16.216 1.00 91.44 183 ILE A N 1
ATOM 1438 C CA . ILE A 1 183 ? 18.128 7.330 -16.683 1.00 91.44 183 ILE A CA 1
ATOM 1439 C C . ILE A 1 183 ? 18.960 6.458 -17.631 1.00 91.44 183 ILE A C 1
ATOM 1441 O O . ILE A 1 183 ? 19.319 6.892 -18.725 1.00 91.44 183 ILE A O 1
ATOM 1445 N N . LYS A 1 184 ? 19.232 5.204 -17.250 1.00 92.19 184 LYS A N 1
ATOM 1446 C CA . LYS A 1 184 ? 20.037 4.286 -18.070 1.00 92.19 184 LYS A CA 1
ATOM 1447 C C . LYS A 1 184 ? 19.333 3.881 -19.366 1.00 92.19 184 LYS A C 1
ATOM 1449 O O . LYS A 1 184 ? 19.990 3.742 -20.395 1.00 92.19 184 LYS A O 1
ATOM 1454 N N . ALA A 1 185 ? 18.010 3.739 -19.343 1.00 89.00 185 ALA A N 1
ATOM 1455 C CA . ALA A 1 185 ? 17.222 3.500 -20.543 1.00 89.00 185 ALA A CA 1
ATOM 1456 C C . ALA A 1 185 ? 17.252 4.713 -21.486 1.00 89.00 185 ALA A C 1
ATOM 1458 O O . ALA A 1 185 ? 17.394 4.540 -22.692 1.00 89.00 185 ALA A O 1
ATOM 1459 N N . ASP A 1 186 ? 17.163 5.936 -20.958 1.00 89.06 186 ASP A N 1
ATOM 1460 C CA . ASP A 1 186 ? 17.251 7.158 -21.765 1.00 89.06 186 ASP A CA 1
ATOM 1461 C C . ASP A 1 186 ? 18.634 7.308 -22.418 1.00 89.06 186 ASP A C 1
ATOM 1463 O O . ASP A 1 186 ? 18.725 7.654 -23.597 1.00 89.06 186 ASP A O 1
ATOM 1467 N N . GLU A 1 187 ? 19.710 7.007 -21.683 1.00 92.69 187 GLU A N 1
ATOM 1468 C CA . GLU A 1 187 ? 21.074 6.957 -22.225 1.00 92.69 187 GLU A CA 1
ATOM 1469 C C . GLU A 1 187 ? 21.186 5.943 -23.377 1.00 92.69 187 GLU A C 1
ATOM 1471 O O . GLU A 1 187 ? 21.675 6.289 -24.452 1.00 92.69 187 GLU A O 1
ATOM 1476 N N . ALA A 1 188 ? 20.685 4.717 -23.192 1.00 90.88 188 ALA A N 1
ATOM 1477 C CA . ALA A 1 188 ? 20.734 3.669 -24.213 1.00 90.88 188 ALA A CA 1
ATOM 1478 C C . ALA A 1 188 ? 19.874 3.989 -25.449 1.00 90.88 188 ALA A C 1
ATOM 1480 O O . ALA A 1 188 ? 20.247 3.685 -26.577 1.00 90.88 188 ALA A O 1
ATOM 1481 N N . ILE A 1 189 ? 18.722 4.634 -25.274 1.00 89.56 189 ILE A N 1
ATOM 1482 C CA . ILE A 1 189 ? 17.879 5.027 -26.409 1.00 89.56 189 ILE A CA 1
ATOM 1483 C C . ILE A 1 189 ? 18.538 6.144 -27.221 1.00 89.56 189 ILE A C 1
ATOM 1485 O O . ILE A 1 189 ? 18.499 6.108 -28.450 1.00 89.56 189 ILE A O 1
ATOM 1489 N N . LYS A 1 190 ? 19.215 7.094 -26.564 1.00 88.44 190 LYS A N 1
ATOM 1490 C CA . LYS A 1 190 ? 19.974 8.151 -27.253 1.00 88.44 190 LYS A CA 1
ATOM 1491 C C . LYS A 1 190 ? 21.120 7.606 -28.103 1.00 88.44 190 LYS A C 1
ATOM 1493 O O . LYS A 1 190 ? 21.433 8.213 -29.124 1.00 88.44 190 LYS A O 1
ATOM 1498 N N . THR A 1 191 ? 21.737 6.488 -27.717 1.00 87.19 191 THR A N 1
ATOM 1499 C CA . THR A 1 191 ? 22.771 5.841 -28.543 1.00 87.19 191 THR A CA 1
ATOM 1500 C C . THR A 1 191 ? 22.177 5.055 -29.712 1.00 87.19 191 THR A C 1
ATOM 1502 O O . THR A 1 191 ? 22.831 4.918 -30.742 1.00 87.19 191 THR A O 1
ATOM 1505 N N . LEU A 1 192 ? 20.931 4.583 -29.590 1.00 86.31 192 LEU A N 1
ATOM 1506 C CA . LEU A 1 192 ? 20.239 3.801 -30.619 1.00 86.31 192 LEU A CA 1
ATOM 1507 C C . LEU A 1 192 ? 19.457 4.641 -31.642 1.00 86.31 192 LEU A C 1
ATOM 1509 O O . LEU A 1 192 ? 19.212 4.152 -32.740 1.00 86.31 192 LEU A O 1
ATOM 1513 N N . GLN A 1 193 ? 19.062 5.877 -31.314 1.00 82.38 193 GLN A N 1
ATOM 1514 C CA . GLN A 1 193 ? 18.090 6.673 -32.090 1.00 82.38 193 GLN A CA 1
ATOM 1515 C C . GLN A 1 193 ? 18.471 6.989 -33.550 1.00 82.38 193 GLN A C 1
ATOM 1517 O O . GLN A 1 193 ? 17.607 7.414 -34.319 1.00 82.38 193 GLN A O 1
ATOM 1522 N N . GLY A 1 194 ? 19.738 6.808 -33.936 1.00 74.75 194 GLY A N 1
ATOM 1523 C CA . GLY A 1 194 ? 20.230 7.154 -35.271 1.00 74.75 194 GLY A CA 1
ATOM 1524 C C . GLY A 1 194 ? 20.033 8.637 -35.613 1.00 74.75 194 GLY A C 1
ATOM 1525 O O . GLY A 1 194 ? 19.897 9.484 -34.733 1.00 74.75 194 GLY A O 1
ATOM 1526 N N . SER A 1 195 ? 20.033 8.971 -36.903 1.00 72.62 195 SER A N 1
ATOM 1527 C CA . SER A 1 195 ? 19.893 10.359 -37.375 1.00 72.62 195 SER A CA 1
ATOM 1528 C C . SER A 1 195 ? 18.441 10.842 -37.465 1.00 72.62 195 SER A C 1
ATOM 1530 O O . SER A 1 195 ? 18.221 12.047 -37.535 1.00 72.62 195 SER A O 1
ATOM 1532 N N . SER A 1 196 ? 17.460 9.931 -37.496 1.00 75.44 196 SER A N 1
ATOM 1533 C CA . SER A 1 196 ? 16.045 10.265 -37.717 1.00 75.44 196 SER A CA 1
ATOM 1534 C C . SER A 1 196 ? 15.250 10.511 -36.432 1.00 75.44 196 SER A C 1
ATOM 1536 O O . SER A 1 196 ? 14.209 11.156 -36.484 1.00 75.44 196 SER A O 1
ATOM 1538 N N . GLY A 1 197 ? 15.717 10.028 -35.272 1.00 83.44 197 GLY A N 1
ATOM 1539 C CA . GLY A 1 197 ? 15.021 10.211 -33.990 1.00 83.44 197 GLY A CA 1
ATOM 1540 C C . GLY A 1 197 ? 13.745 9.369 -33.828 1.00 83.44 197 GLY A C 1
ATOM 1541 O O . GLY A 1 197 ? 13.062 9.483 -32.809 1.00 83.44 197 GLY A O 1
ATOM 1542 N N . ASP A 1 198 ? 13.437 8.487 -34.784 1.00 86.81 198 ASP A N 1
ATOM 1543 C CA . ASP A 1 198 ? 12.187 7.712 -34.813 1.00 86.81 198 ASP A CA 1
ATOM 1544 C C . ASP A 1 198 ? 11.997 6.843 -33.560 1.00 86.81 198 ASP A C 1
ATOM 1546 O O . ASP A 1 198 ? 10.886 6.712 -33.049 1.00 86.81 198 ASP A O 1
ATOM 1550 N N . ILE A 1 199 ? 13.089 6.296 -33.010 1.00 87.31 199 ILE A N 1
ATOM 1551 C CA . ILE A 1 199 ? 13.055 5.462 -31.795 1.00 87.31 199 ILE A CA 1
ATOM 1552 C C . ILE A 1 199 ? 12.589 6.265 -30.576 1.00 87.31 199 ILE A C 1
ATOM 1554 O O . ILE A 1 199 ? 11.843 5.743 -29.747 1.00 87.31 199 ILE A O 1
ATOM 1558 N N . VAL A 1 200 ? 13.010 7.528 -30.458 1.00 88.19 200 VAL A N 1
ATOM 1559 C CA . VAL A 1 200 ? 12.594 8.393 -29.345 1.00 88.19 200 VAL A CA 1
ATOM 1560 C C . VAL A 1 200 ? 11.094 8.637 -29.426 1.00 88.19 200 VAL A C 1
ATOM 1562 O O . VAL A 1 200 ? 10.393 8.400 -28.444 1.00 88.19 200 VAL A O 1
ATOM 1565 N N . LYS A 1 201 ? 10.597 8.999 -30.614 1.00 88.81 201 LYS A N 1
ATOM 1566 C CA . LYS A 1 201 ? 9.173 9.258 -30.840 1.00 88.81 201 LYS A CA 1
ATOM 1567 C C . LYS A 1 201 ? 8.310 8.024 -30.562 1.00 88.81 201 LYS A C 1
ATOM 1569 O O . LYS A 1 201 ? 7.344 8.111 -29.810 1.00 88.81 201 LYS A O 1
ATOM 1574 N N . LEU A 1 202 ? 8.694 6.857 -31.088 1.00 90.00 202 LEU A N 1
ATOM 1575 C CA . LEU A 1 202 ? 7.979 5.601 -30.830 1.00 90.00 202 LEU A CA 1
ATOM 1576 C C . LEU A 1 202 ? 7.958 5.250 -29.337 1.00 90.00 202 LEU A C 1
ATOM 1578 O O . LEU A 1 202 ? 6.932 4.817 -28.814 1.00 90.00 202 LEU A O 1
ATOM 1582 N N . ARG A 1 203 ? 9.071 5.460 -28.625 1.00 85.75 203 ARG A N 1
ATOM 1583 C CA . ARG A 1 203 ? 9.133 5.225 -27.177 1.00 85.75 203 ARG A CA 1
ATOM 1584 C C . ARG A 1 203 ? 8.229 6.180 -26.401 1.00 85.75 203 ARG A C 1
ATOM 1586 O O . ARG A 1 203 ? 7.590 5.748 -25.443 1.00 85.75 203 ARG A O 1
ATOM 1593 N N . GLU A 1 204 ? 8.187 7.454 -26.775 1.00 87.19 204 GLU A N 1
ATOM 1594 C CA . GLU A 1 204 ? 7.296 8.441 -26.160 1.00 87.19 204 GLU A CA 1
ATOM 1595 C C . GLU A 1 204 ? 5.825 8.079 -26.371 1.00 87.19 204 GLU A C 1
ATOM 1597 O O . GLU A 1 204 ? 5.062 8.082 -25.404 1.00 87.19 204 GLU A O 1
ATOM 1602 N N . ASP A 1 205 ? 5.447 7.671 -27.585 1.00 87.50 205 ASP A N 1
ATOM 1603 C CA . ASP A 1 205 ? 4.088 7.219 -27.890 1.00 87.50 205 ASP A CA 1
ATOM 1604 C C . ASP A 1 205 ? 3.699 5.971 -27.086 1.00 87.50 205 ASP A C 1
ATOM 1606 O O . ASP A 1 205 ? 2.622 5.943 -26.487 1.00 87.50 205 ASP A O 1
ATOM 1610 N N . ILE A 1 206 ? 4.589 4.975 -26.979 1.00 82.00 206 ILE A N 1
ATOM 1611 C CA . ILE A 1 206 ? 4.359 3.788 -26.138 1.00 82.00 206 ILE A CA 1
ATOM 1612 C C . ILE A 1 206 ? 4.159 4.197 -24.673 1.00 82.00 206 ILE A C 1
ATOM 1614 O O . ILE A 1 206 ? 3.201 3.753 -24.040 1.00 82.00 206 ILE A O 1
ATOM 1618 N N . LYS A 1 207 ? 5.027 5.058 -24.121 1.00 81.38 207 LYS A N 1
ATOM 1619 C CA . LYS A 1 207 ? 4.907 5.524 -22.728 1.00 81.38 207 LYS A CA 1
ATOM 1620 C C . LYS A 1 207 ? 3.604 6.283 -22.490 1.00 81.38 207 LYS A C 1
ATOM 1622 O O . LYS A 1 207 ? 2.975 6.084 -21.453 1.00 81.38 207 LYS A O 1
ATOM 1627 N N . ARG A 1 208 ? 3.203 7.137 -23.434 1.00 87.56 208 ARG A N 1
ATOM 1628 C CA . ARG A 1 208 ? 1.959 7.906 -23.357 1.00 87.56 208 ARG A CA 1
ATOM 1629 C C . ARG A 1 208 ? 0.744 6.981 -23.343 1.00 87.56 208 ARG A C 1
ATOM 1631 O O . ARG A 1 208 ? -0.062 7.087 -22.428 1.00 87.56 208 ARG A O 1
ATOM 1638 N N . ILE A 1 209 ? 0.659 6.039 -24.284 1.00 82.75 209 ILE A N 1
ATOM 1639 C CA . ILE A 1 209 ? -0.455 5.080 -24.367 1.00 82.75 209 ILE A CA 1
ATOM 1640 C C . ILE A 1 209 ? -0.528 4.214 -23.101 1.00 82.75 209 ILE A C 1
ATOM 1642 O O . ILE A 1 209 ? -1.607 4.016 -22.551 1.00 82.75 209 ILE A O 1
ATOM 1646 N N . GLN A 1 210 ? 0.612 3.742 -22.585 1.00 76.81 210 GLN A N 1
ATOM 1647 C CA . GLN A 1 210 ? 0.654 2.995 -21.320 1.00 76.81 210 GLN A CA 1
ATOM 1648 C C . GLN A 1 210 ? 0.158 3.837 -20.131 1.00 76.81 210 GLN A C 1
ATOM 1650 O O . GLN A 1 210 ? -0.584 3.336 -19.286 1.00 76.81 210 GLN A O 1
ATOM 1655 N N . GLY A 1 211 ? 0.513 5.126 -20.086 1.00 79.50 211 GLY A N 1
ATOM 1656 C CA . GLY A 1 211 ? 0.012 6.066 -19.080 1.00 79.50 211 GLY A CA 1
ATOM 1657 C C . GLY A 1 211 ? -1.494 6.331 -19.192 1.00 79.50 211 GLY A C 1
ATOM 1658 O O . GLY A 1 211 ? -2.183 6.361 -18.174 1.00 79.50 211 GLY A O 1
ATOM 1659 N N . GLU A 1 212 ? -2.017 6.469 -20.412 1.00 79.00 212 GLU A N 1
ATOM 1660 C CA . GLU A 1 212 ? -3.454 6.615 -20.687 1.00 79.00 212 GLU A CA 1
ATOM 1661 C C . GLU A 1 212 ? -4.231 5.367 -20.232 1.00 79.00 212 GLU A C 1
ATOM 1663 O O . GLU A 1 212 ? -5.212 5.488 -19.500 1.00 79.00 212 GLU A O 1
ATOM 1668 N N . ILE A 1 213 ? -3.743 4.162 -20.558 1.00 77.06 213 ILE A N 1
ATOM 1669 C CA . ILE A 1 213 ? -4.326 2.895 -20.084 1.00 77.06 213 ILE A CA 1
ATOM 1670 C C . ILE A 1 213 ? -4.345 2.856 -18.550 1.00 77.06 213 ILE A C 1
ATOM 1672 O O . ILE A 1 213 ? -5.381 2.566 -17.953 1.00 77.06 213 ILE A O 1
ATOM 1676 N N . GLN A 1 214 ? -3.231 3.190 -17.892 1.00 77.12 214 GLN A N 1
ATOM 1677 C CA . GLN A 1 214 ? -3.156 3.209 -16.429 1.00 77.12 214 GLN A CA 1
ATOM 1678 C C . GLN A 1 214 ? -4.168 4.187 -15.803 1.00 77.12 214 GLN A C 1
ATOM 1680 O O . GLN A 1 214 ? -4.797 3.867 -14.786 1.00 77.12 214 GLN A O 1
ATOM 1685 N N . ALA A 1 215 ? -4.333 5.373 -16.395 1.00 79.00 215 ALA A N 1
ATOM 1686 C CA . ALA A 1 215 ? -5.273 6.388 -15.926 1.00 79.00 215 ALA A CA 1
ATOM 1687 C C . ALA A 1 215 ? -6.733 5.920 -16.050 1.00 79.00 215 ALA A C 1
ATOM 1689 O O . ALA A 1 215 ? -7.517 6.078 -15.108 1.00 79.00 215 ALA A O 1
ATOM 1690 N N . GLU A 1 216 ? -7.088 5.278 -17.163 1.00 80.31 216 GLU A N 1
ATOM 1691 C CA . GLU A 1 216 ? -8.426 4.714 -17.366 1.00 80.31 216 GLU A CA 1
ATOM 1692 C C . GLU A 1 216 ? -8.712 3.561 -16.400 1.00 80.31 216 GLU A C 1
ATOM 1694 O O . GLU A 1 216 ? -9.764 3.528 -15.759 1.00 80.31 216 GLU A O 1
ATOM 1699 N N . LEU A 1 217 ? -7.752 2.657 -16.192 1.00 75.81 217 LEU A N 1
ATOM 1700 C CA . LEU A 1 217 ? -7.890 1.569 -15.218 1.00 75.81 217 LEU A CA 1
ATOM 1701 C C . LEU A 1 217 ? -8.075 2.090 -13.790 1.00 75.81 217 LEU A C 1
ATOM 1703 O O . LEU A 1 217 ? -8.923 1.588 -13.050 1.00 75.81 217 LEU A O 1
ATOM 1707 N N . THR A 1 218 ? -7.333 3.134 -13.418 1.00 77.25 218 THR A N 1
ATOM 1708 C CA . THR A 1 218 ? -7.497 3.820 -12.128 1.00 77.25 218 THR A CA 1
ATOM 1709 C C . THR A 1 218 ? -8.893 4.433 -12.009 1.00 77.25 218 THR A C 1
ATOM 1711 O O . THR A 1 218 ? -9.552 4.299 -10.976 1.00 77.25 218 THR A O 1
ATOM 1714 N N . THR A 1 219 ? -9.382 5.066 -13.077 1.00 80.44 219 THR A N 1
ATOM 1715 C CA . THR A 1 219 ? -10.728 5.649 -13.128 1.00 80.44 219 THR A CA 1
ATOM 1716 C C . THR A 1 219 ? -11.807 4.586 -12.952 1.00 80.44 219 THR A C 1
ATOM 1718 O O . THR A 1 219 ? -12.743 4.800 -12.183 1.00 80.44 219 THR A O 1
ATOM 1721 N N . ILE A 1 220 ? -11.674 3.432 -13.611 1.00 77.25 220 ILE A N 1
ATOM 1722 C CA . ILE A 1 220 ? -12.613 2.309 -13.486 1.00 77.25 220 ILE A CA 1
ATOM 1723 C C . ILE A 1 220 ? -12.615 1.764 -12.053 1.00 77.25 220 ILE A C 1
ATOM 1725 O O . ILE A 1 220 ? -13.685 1.620 -11.461 1.00 77.25 220 ILE A O 1
ATOM 1729 N N . LEU A 1 221 ? -11.439 1.516 -11.470 1.00 70.12 221 LEU A N 1
ATOM 1730 C CA . LEU A 1 221 ? -11.312 0.980 -10.109 1.00 70.12 221 LEU A CA 1
ATOM 1731 C C . LEU A 1 221 ? -11.816 1.944 -9.031 1.00 70.12 221 LEU A C 1
ATOM 1733 O O . LEU A 1 221 ? -12.258 1.505 -7.976 1.00 70.12 221 LEU A O 1
ATOM 1737 N N . ASN A 1 222 ? -11.821 3.250 -9.288 1.00 73.19 222 ASN A N 1
ATOM 1738 C CA . ASN A 1 222 ? -12.364 4.231 -8.349 1.00 73.19 222 ASN A CA 1
ATOM 1739 C C . ASN A 1 222 ? -13.897 4.368 -8.420 1.00 73.19 222 ASN A C 1
ATOM 1741 O O . ASN A 1 222 ? -14.480 5.114 -7.625 1.00 73.19 222 ASN A O 1
ATOM 1745 N N . ARG A 1 223 ? -14.580 3.653 -9.329 1.00 74.38 223 ARG A N 1
ATOM 1746 C CA . ARG A 1 223 ? -16.048 3.671 -9.413 1.00 74.38 223 ARG A CA 1
ATOM 1747 C C . ARG A 1 223 ? -16.675 2.859 -8.266 1.00 74.38 223 ARG A C 1
ATOM 1749 O O . ARG A 1 223 ? -16.326 1.694 -8.089 1.00 74.38 223 ARG A O 1
ATOM 1756 N N . PRO A 1 224 ? -17.672 3.401 -7.535 1.00 63.38 224 PRO A N 1
ATOM 1757 C CA . PRO A 1 224 ? -18.237 2.773 -6.332 1.00 63.38 224 PRO A CA 1
ATOM 1758 C C . PRO A 1 224 ? -18.845 1.366 -6.493 1.00 63.38 224 PRO A C 1
ATOM 1760 O O . PRO A 1 224 ? -19.027 0.688 -5.487 1.00 63.38 224 PRO A O 1
ATOM 1763 N N . GLN A 1 225 ? -19.192 0.931 -7.712 1.00 57.22 225 GLN A N 1
ATOM 1764 C CA . GLN A 1 225 ? -19.922 -0.325 -7.971 1.00 57.22 225 GLN A CA 1
ATOM 1765 C C . GLN A 1 225 ? -19.105 -1.403 -8.717 1.00 57.22 225 GLN A C 1
ATOM 1767 O O . GLN A 1 225 ? -19.534 -2.551 -8.770 1.00 57.22 225 GLN A O 1
ATOM 1772 N N . GLU A 1 226 ? -17.914 -1.081 -9.236 1.00 54.00 226 GLU A N 1
ATOM 1773 C CA . GLU A 1 226 ? -17.111 -1.993 -10.081 1.00 54.00 226 GLU A CA 1
ATOM 1774 C C . GLU A 1 226 ? -16.039 -2.783 -9.299 1.00 54.00 226 GLU A C 1
ATOM 1776 O O . GLU A 1 226 ? -15.498 -3.780 -9.780 1.00 54.00 226 GLU A O 1
ATOM 1781 N N . ILE A 1 227 ? -15.749 -2.379 -8.057 1.00 54.03 227 ILE A N 1
ATOM 1782 C CA . ILE A 1 227 ? -14.576 -2.836 -7.287 1.00 54.03 227 ILE A CA 1
ATOM 1783 C C . ILE A 1 227 ? -14.615 -4.339 -6.949 1.00 54.03 227 ILE A C 1
ATOM 1785 O O . ILE A 1 227 ? -13.568 -4.985 -6.924 1.00 54.03 227 ILE A O 1
ATOM 1789 N N . ILE A 1 228 ? -15.795 -4.929 -6.720 1.00 54.91 228 ILE A N 1
ATOM 1790 C CA . ILE A 1 228 ? -15.894 -6.285 -6.139 1.00 54.91 228 ILE A CA 1
ATOM 1791 C C . ILE A 1 228 ? -15.849 -7.402 -7.202 1.00 54.91 228 ILE A C 1
ATOM 1793 O O . ILE A 1 228 ? -15.339 -8.483 -6.924 1.00 54.91 228 ILE A O 1
ATOM 1797 N N . LYS A 1 229 ? -16.339 -7.160 -8.429 1.00 53.03 229 LYS A N 1
ATOM 1798 C CA . LYS A 1 229 ? -16.302 -8.146 -9.537 1.00 53.03 229 LYS A CA 1
ATOM 1799 C C . LYS A 1 229 ? -15.402 -7.731 -10.709 1.00 53.03 229 LYS A C 1
ATOM 1801 O O . LYS A 1 229 ? -14.877 -8.606 -11.393 1.00 53.03 229 LYS A O 1
ATOM 1806 N N . GLY A 1 230 ? -15.201 -6.431 -10.940 1.00 51.53 230 GLY A N 1
ATOM 1807 C CA . GLY A 1 230 ? -14.421 -5.907 -12.067 1.00 51.53 230 GLY A CA 1
ATOM 1808 C C . GLY A 1 230 ? -12.904 -5.950 -11.860 1.00 51.53 230 GLY A C 1
ATOM 1809 O O . GLY A 1 230 ? -12.160 -6.137 -12.820 1.00 51.53 230 GLY A O 1
ATOM 1810 N N . SER A 1 231 ? -12.431 -5.871 -10.614 1.00 53.28 231 SER A N 1
ATOM 1811 C CA . SER A 1 231 ? -11.001 -5.833 -10.261 1.00 53.28 231 SER A CA 1
ATOM 1812 C C . SER A 1 231 ? -10.200 -7.054 -10.740 1.00 53.28 231 SER A C 1
ATOM 1814 O O . SER A 1 231 ? -9.095 -6.904 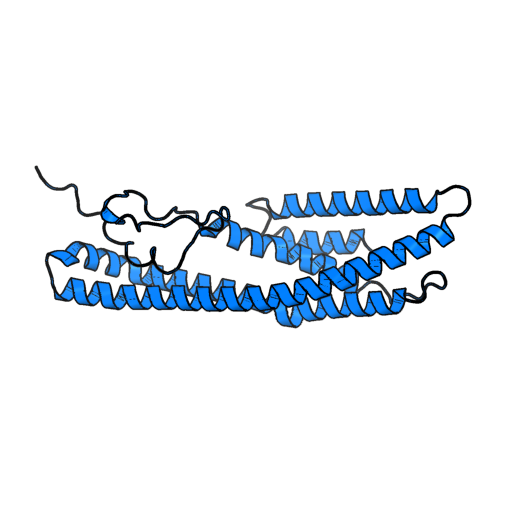-11.261 1.00 53.28 231 SER A O 1
ATOM 1816 N N . ILE A 1 232 ? -10.778 -8.258 -10.655 1.00 52.62 232 ILE A N 1
ATOM 1817 C CA . ILE A 1 232 ? -10.163 -9.508 -11.143 1.00 52.62 232 ILE A CA 1
ATOM 1818 C C . ILE A 1 232 ? -10.072 -9.525 -12.680 1.00 52.62 232 ILE A C 1
ATOM 1820 O O . ILE A 1 232 ? -9.093 -10.018 -13.244 1.00 52.62 232 ILE A O 1
ATOM 1824 N N . ASN A 1 233 ? -11.071 -8.971 -13.375 1.00 57.28 233 ASN A N 1
ATOM 1825 C CA . ASN A 1 233 ? -11.069 -8.891 -14.838 1.00 57.28 233 ASN A CA 1
ATOM 1826 C C . ASN A 1 233 ? -10.084 -7.838 -15.353 1.00 57.28 233 ASN A C 1
ATOM 1828 O O . ASN A 1 233 ? -9.445 -8.072 -16.373 1.00 57.28 233 ASN A O 1
ATOM 1832 N N . ILE A 1 234 ? -9.900 -6.734 -14.628 1.00 61.66 234 ILE A N 1
ATOM 1833 C CA . ILE A 1 234 ? -8.902 -5.709 -14.957 1.00 61.66 234 ILE A CA 1
ATOM 1834 C C . ILE A 1 234 ? -7.488 -6.280 -14.865 1.00 61.66 234 ILE A C 1
ATOM 1836 O O . ILE A 1 234 ? -6.704 -6.094 -15.791 1.00 61.66 234 ILE A O 1
ATOM 1840 N N . GLY A 1 235 ? -7.176 -7.051 -13.816 1.00 56.72 235 GLY A N 1
ATOM 1841 C CA . GLY A 1 235 ? -5.877 -7.721 -13.719 1.00 56.72 235 GLY A CA 1
ATOM 1842 C C . GLY A 1 235 ? -5.607 -8.663 -14.898 1.00 56.72 235 GLY A C 1
ATOM 1843 O O . GLY A 1 235 ? -4.524 -8.634 -15.481 1.00 56.72 235 GLY A O 1
ATOM 1844 N N . LYS A 1 236 ? -6.621 -9.430 -15.324 1.00 59.78 236 LYS A N 1
ATOM 1845 C CA . LYS A 1 236 ? -6.547 -10.269 -16.535 1.00 59.78 236 LYS A CA 1
ATOM 1846 C C . LYS A 1 236 ? -6.408 -9.453 -17.825 1.00 59.78 236 LYS A C 1
ATOM 1848 O O . LYS A 1 236 ? -5.684 -9.867 -18.726 1.00 59.78 236 LYS A O 1
ATOM 1853 N N . GLN A 1 237 ? -7.088 -8.314 -17.937 1.00 63.25 237 GLN A N 1
ATOM 1854 C CA . GLN A 1 237 ? -7.013 -7.447 -19.115 1.00 63.25 237 GLN A CA 1
ATOM 1855 C C . GLN A 1 237 ? -5.646 -6.772 -19.235 1.00 63.25 237 GLN A C 1
ATOM 1857 O O . GLN A 1 237 ? -5.054 -6.837 -20.304 1.00 63.25 237 GLN A O 1
ATOM 1862 N N . VAL A 1 238 ? -5.092 -6.222 -18.147 1.00 59.88 238 VAL A N 1
ATOM 1863 C CA . VAL A 1 238 ? -3.711 -5.696 -18.111 1.00 59.88 238 VAL A CA 1
ATOM 1864 C C . VAL A 1 238 ? -2.721 -6.768 -18.547 1.00 59.88 238 VAL A C 1
ATOM 1866 O O . VAL A 1 238 ? -1.858 -6.521 -19.389 1.00 59.88 238 VAL A O 1
ATOM 1869 N N . PHE A 1 239 ? -2.890 -7.980 -18.019 1.00 57.84 239 PHE A N 1
ATOM 1870 C CA . PHE A 1 239 ? -2.070 -9.121 -18.390 1.00 57.84 239 PHE A CA 1
ATOM 1871 C C . PHE A 1 239 ? -2.149 -9.449 -19.891 1.00 57.84 239 PHE A C 1
ATOM 1873 O O . PHE A 1 239 ? -1.119 -9.695 -20.509 1.00 57.84 239 PHE A O 1
ATOM 1880 N N . THR A 1 240 ? -3.349 -9.405 -20.474 1.00 61.94 240 THR A N 1
ATOM 1881 C CA . THR A 1 240 ? -3.597 -9.711 -21.897 1.00 61.94 240 THR A CA 1
ATOM 1882 C C . THR A 1 240 ? -3.139 -8.593 -22.837 1.00 61.94 240 THR A C 1
ATOM 1884 O O . THR A 1 240 ? -2.797 -8.856 -23.976 1.00 61.94 240 THR A O 1
ATOM 1887 N N . ILE A 1 241 ? -3.158 -7.333 -22.397 1.00 57.28 241 ILE A N 1
ATOM 1888 C CA . ILE A 1 241 ? -2.719 -6.194 -23.222 1.00 57.28 241 ILE A CA 1
ATOM 1889 C C . ILE A 1 241 ? -1.187 -6.127 -23.299 1.00 57.28 241 ILE A C 1
ATOM 1891 O O . ILE A 1 241 ? -0.641 -5.584 -24.258 1.00 57.28 241 ILE A O 1
ATOM 1895 N N . THR A 1 242 ? -0.493 -6.649 -22.285 1.00 51.16 242 THR A N 1
ATOM 1896 C CA . THR A 1 242 ? 0.964 -6.503 -22.156 1.00 51.16 242 THR A CA 1
ATOM 1897 C C . THR A 1 242 ? 1.754 -7.730 -22.634 1.00 51.16 242 THR A C 1
ATOM 1899 O O . THR A 1 242 ? 2.972 -7.629 -22.764 1.00 51.16 242 THR A O 1
ATOM 1902 N N . ASN A 1 243 ? 1.088 -8.859 -22.916 1.00 44.75 243 ASN A N 1
ATOM 1903 C CA . ASN A 1 243 ? 1.675 -10.094 -23.465 1.00 44.75 243 ASN A CA 1
ATOM 1904 C C . ASN A 1 243 ? 0.988 -10.487 -24.771 1.00 44.75 243 ASN A C 1
ATOM 1906 O O . ASN A 1 243 ? 1.683 -11.051 -25.643 1.00 44.75 243 ASN A O 1
#

Radius of gyration: 25.86 Å; Cα contacts (8 Å, |Δi|>4): 121; chains: 1; bounding box: 65×41×77 Å

Secondary structure (DSSP, 8-state):
----S-SS-SS-SSTTTS---S------------GGG-S-SS-TTTTHHHHHHHHHHHHHHHHHHHHHHHSPP--BTTBTTHHHHHHHHHHHHHHIIIIIHHHHHHHHHHHHHHHHHHHHHHHHHHHHHTTTTT-HHHHHHHHHHHHHHHHHHHHHHHHHHHHHHHHHHHHHHHHHHHHHHHHHHHHHHHHHSTTT-HHHHHHHHHHHHHHHHHHHHHHHHTSTTTTTTHHHHHHHHHHHHH-